Protein AF-A0A7V6H577-F1 (afdb_monomer)

Radius of gyration: 33.31 Å; Cα contacts (8 Å, |Δi|>4): 269; chains: 1; bounding box: 101×24×86 Å

Nearest PDB structures (foldseek):
  3wdh-assembly1_A  TM=6.240E-01  e=9.461E-01  Anoxybacillus sp. LM18-11
  6pv9-assembly1_A  TM=2.823E-01  e=2.726E-01  Homo sapiens
  4b7l-assembly2_B  TM=4.271E-01  e=5.164E+00  Homo sapiens
  6sws-assembly3_E-2  TM=2.873E-01  e=2.772E+00  Homo sapiens

Sequence (192 aa):
PVSKSYYTAQEGSLIIRLKSAWLDTLSAGLHTLSIIFEDGEAKASFTIKAKAGSFEDVTVPKDSFTFTKLWQGGTEKSIDWTLYDEMDQVAHKLFNKKVVSQTEWKYEAWFDKPVSRYVVEKPVAGYSTRYKNVGVYAGITDRCCNGGTIINHKIPQTGDKADLALWAGLVLLGITGIGIALMAERRRKTRK

pLDDT: mean 79.7, std 15.39, range [33.38, 98.0]

Solvent-accessible surface area (backbone atoms only — not comparable to full-atom values): 11725 Å² total; per-residue (Å²): 135,85,62,73,92,77,62,87,88,82,90,79,85,83,82,84,81,81,54,66,83,58,59,73,71,56,70,59,43,83,45,73,51,75,46,82,54,100,89,49,74,50,78,48,75,50,70,43,71,62,61,78,67,52,70,88,74,55,92,70,53,44,38,57,43,36,38,34,41,36,44,40,90,52,70,72,93,76,85,59,69,48,40,26,39,77,83,74,41,84,48,88,79,80,62,54,76,45,79,78,50,82,39,32,36,38,36,38,38,78,50,100,55,57,52,50,50,35,37,41,70,57,90,50,91,65,40,48,80,45,33,51,32,47,77,92,41,45,75,24,57,88,42,26,37,62,69,6,28,42,35,35,37,48,56,79,83,82,66,83,74,73,54,65,66,60,54,52,51,54,52,53,54,52,53,51,54,53,51,52,52,54,52,53,52,52,56,55,63,76,72,110

Mean predicted aligned error: 16.16 Å

Foldseek 3Di:
DDDPVPDDDDDDDDDDDDDPVVLVPDDFAKDKDWDDDPVGIDIDIDTNHPDLDQPPLVPWFDQKFKEKEFEAPDADDDWAKFKAFNVRDTDDDDWDWDDPDRGMIMTMDGHPDRTWMWMDTDDDPQWDKWKQEDDSNRSPTRIHTGHIYIYTYGHDPPPPPPPVVVVVVVVVVVVVVVVVVVVVVVVVVVVD

Structure (mmCIF, N/CA/C/O backbone):
data_AF-A0A7V6H577-F1
#
_entry.id   AF-A0A7V6H577-F1
#
loop_
_atom_site.group_PDB
_atom_site.id
_atom_site.type_symbol
_atom_site.label_atom_id
_atom_site.label_alt_id
_atom_site.label_comp_id
_atom_site.label_asym_id
_atom_site.label_entity_id
_atom_site.label_seq_id
_atom_site.pdbx_PDB_ins_code
_atom_site.Cartn_x
_atom_site.Cartn_y
_atom_sit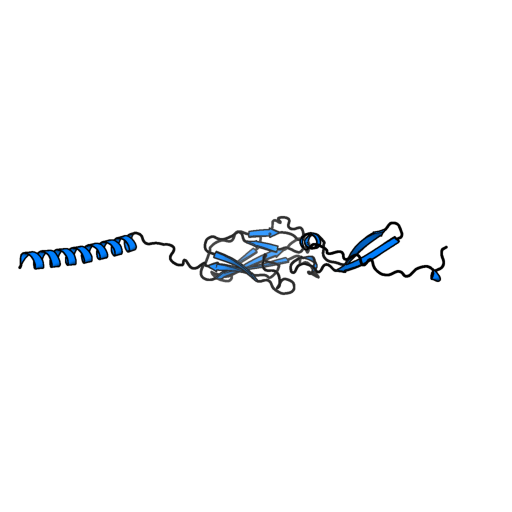e.Cartn_z
_atom_site.occupancy
_atom_site.B_iso_or_equiv
_atom_site.auth_seq_id
_atom_site.auth_comp_id
_atom_site.auth_asym_id
_atom_site.auth_atom_id
_atom_site.pdbx_PDB_model_num
ATOM 1 N N . PRO A 1 1 ? 18.365 -5.277 -63.382 1.00 47.94 1 PRO A N 1
ATOM 2 C CA . PRO A 1 1 ? 17.485 -4.374 -62.596 1.00 47.94 1 PRO A CA 1
ATOM 3 C C . PRO A 1 1 ? 16.513 -3.622 -63.518 1.00 47.94 1 PRO A C 1
ATOM 5 O O . PRO A 1 1 ? 16.955 -3.089 -64.532 1.00 47.94 1 PRO A O 1
ATOM 8 N N . VAL A 1 2 ? 15.210 -3.623 -63.210 1.00 37.62 2 VAL A N 1
ATOM 9 C CA . VAL A 1 2 ? 14.186 -2.932 -64.020 1.00 37.62 2 VAL A CA 1
ATOM 10 C C . VAL A 1 2 ? 14.230 -1.428 -63.733 1.00 37.62 2 VAL A C 1
ATOM 12 O O . VAL A 1 2 ? 14.350 -1.017 -62.580 1.00 37.62 2 VAL A O 1
ATOM 15 N N . SER A 1 3 ? 14.184 -0.603 -64.782 1.00 66.25 3 SER A N 1
ATOM 16 C CA . SER A 1 3 ? 14.307 0.856 -64.654 1.00 66.25 3 SER A CA 1
ATOM 17 C C . SER A 1 3 ? 13.104 1.476 -63.928 1.00 66.25 3 SER A C 1
ATOM 19 O O . SER A 1 3 ? 11.956 1.136 -64.211 1.00 66.25 3 SER A O 1
ATOM 21 N N . LYS A 1 4 ? 13.371 2.449 -63.041 1.00 45.84 4 LYS A N 1
ATOM 22 C CA . LYS A 1 4 ? 12.366 3.215 -62.274 1.00 45.84 4 LYS A CA 1
ATOM 23 C C . LYS A 1 4 ? 11.372 3.996 -63.133 1.00 45.84 4 LYS A C 1
ATOM 25 O O . LYS A 1 4 ? 10.317 4.374 -62.649 1.00 45.84 4 LYS A O 1
ATOM 30 N N . SER A 1 5 ? 11.684 4.205 -64.407 1.00 51.00 5 SER A N 1
ATOM 31 C CA . SER A 1 5 ? 10.764 4.794 -65.383 1.00 51.00 5 SER A CA 1
ATOM 32 C C . SER A 1 5 ? 9.569 3.894 -65.726 1.00 51.00 5 SER A C 1
ATOM 34 O O . SER A 1 5 ? 8.646 4.359 -66.385 1.00 51.00 5 SER A O 1
ATOM 36 N N . TYR A 1 6 ? 9.587 2.619 -65.318 1.00 43.97 6 TYR A N 1
ATOM 37 C CA . TYR A 1 6 ? 8.554 1.631 -65.649 1.00 43.97 6 TYR A CA 1
ATOM 38 C C . TYR A 1 6 ? 7.592 1.308 -64.500 1.00 43.97 6 TYR A C 1
ATOM 40 O O . TYR A 1 6 ? 6.757 0.421 -64.658 1.00 43.97 6 TYR A O 1
ATOM 48 N N . TYR A 1 7 ? 7.678 1.989 -63.353 1.00 33.38 7 TYR A N 1
ATOM 49 C CA . TYR A 1 7 ? 6.719 1.779 -62.269 1.00 33.38 7 TYR A CA 1
ATOM 50 C C . TYR A 1 7 ? 6.454 3.054 -61.467 1.00 33.38 7 TYR A C 1
ATOM 52 O O . TYR A 1 7 ? 7.342 3.872 -61.240 1.00 33.38 7 TYR A O 1
ATOM 60 N N . THR A 1 8 ? 5.218 3.202 -60.999 1.00 42.62 8 THR A N 1
ATOM 61 C CA . THR A 1 8 ? 4.859 4.100 -59.898 1.00 42.62 8 THR A CA 1
ATOM 62 C C . THR A 1 8 ? 4.570 3.231 -58.680 1.00 42.62 8 THR A C 1
ATOM 64 O O . THR A 1 8 ? 3.819 2.265 -58.769 1.00 42.62 8 THR A O 1
ATOM 67 N N . ALA A 1 9 ? 5.222 3.526 -57.554 1.00 54.84 9 ALA A N 1
ATOM 68 C CA . ALA A 1 9 ? 5.001 2.830 -56.292 1.00 54.84 9 ALA A CA 1
ATOM 69 C C . ALA A 1 9 ? 4.240 3.757 -55.347 1.00 54.84 9 ALA A C 1
ATOM 71 O O . ALA A 1 9 ? 4.748 4.819 -54.984 1.00 54.84 9 ALA A O 1
ATOM 72 N N . GLN A 1 10 ? 3.043 3.343 -54.941 1.00 51.75 10 GLN A N 1
ATOM 73 C CA . GLN A 1 10 ? 2.347 3.946 -53.818 1.00 51.75 10 GLN A CA 1
ATOM 74 C C . GLN A 1 10 ? 1.541 2.887 -53.055 1.00 51.75 10 GLN A C 1
ATOM 76 O O . GLN A 1 10 ? 0.818 2.092 -53.642 1.00 51.75 10 GLN A O 1
ATOM 81 N N . GLU A 1 11 ? 1.699 2.974 -51.737 1.00 47.75 11 GLU A N 1
ATOM 82 C CA . GLU A 1 11 ? 0.979 2.352 -50.626 1.00 47.75 11 GLU A CA 1
ATOM 83 C C . GLU A 1 11 ? 1.202 0.892 -50.208 1.00 47.75 11 GLU A C 1
ATOM 85 O O . GLU A 1 11 ? 1.248 -0.059 -50.980 1.00 47.75 11 GLU A O 1
ATOM 90 N N . GLY A 1 12 ? 1.300 0.790 -48.879 1.00 51.53 12 GLY A N 1
ATOM 91 C CA . GLY A 1 12 ? 1.475 -0.402 -48.065 1.00 51.53 12 GLY A CA 1
ATOM 92 C C . GLY A 1 12 ? 1.881 -0.017 -46.636 1.00 51.53 12 GLY A C 1
ATOM 93 O O . GLY A 1 12 ? 2.821 -0.589 -46.095 1.00 51.53 12 GLY A O 1
ATOM 94 N N . SER A 1 13 ? 1.260 1.005 -46.025 1.00 58.47 13 SER A N 1
ATOM 95 C CA . SER A 1 13 ? 1.533 1.319 -44.615 1.00 58.47 13 SER A CA 1
ATOM 96 C C . SER A 1 13 ? 1.005 0.190 -43.734 1.00 58.47 13 SER A C 1
ATOM 98 O O . SER A 1 13 ? -0.201 0.028 -43.560 1.00 58.47 13 SER A O 1
ATOM 100 N N . LEU A 1 14 ? 1.917 -0.584 -43.153 1.00 63.31 14 LEU A N 1
ATOM 101 C CA . LEU A 1 14 ? 1.586 -1.561 -42.127 1.00 63.31 14 LEU A CA 1
ATOM 102 C C . LEU A 1 14 ? 1.311 -0.825 -40.807 1.00 63.31 14 LEU A C 1
ATOM 104 O O . LEU A 1 14 ? 2.226 -0.310 -40.166 1.00 63.31 14 LEU A O 1
ATOM 108 N N . ILE A 1 15 ? 0.043 -0.771 -40.395 1.00 65.81 15 ILE A N 1
ATOM 109 C CA . ILE A 1 15 ? -0.353 -0.221 -39.093 1.00 65.81 15 ILE A CA 1
ATOM 110 C C . ILE A 1 15 ? -0.441 -1.367 -38.086 1.00 65.81 15 ILE A C 1
ATOM 112 O O . ILE A 1 15 ? -1.383 -2.158 -38.109 1.00 65.81 15 ILE A O 1
ATOM 116 N N . ILE A 1 16 ? 0.516 -1.425 -37.161 1.00 63.91 16 ILE A N 1
ATOM 117 C CA . ILE A 1 16 ? 0.501 -2.376 -36.045 1.00 63.91 16 ILE A CA 1
ATOM 118 C C . ILE A 1 16 ? -0.067 -1.684 -34.811 1.00 63.91 16 ILE A C 1
ATOM 120 O O . ILE A 1 16 ? 0.453 -0.670 -34.347 1.00 63.91 16 ILE A O 1
ATOM 124 N N . ARG A 1 17 ? -1.141 -2.254 -34.259 1.00 69.19 17 ARG A N 1
ATOM 125 C CA . ARG A 1 17 ? -1.726 -1.827 -32.985 1.00 69.19 17 ARG A CA 1
ATOM 126 C C . ARG A 1 17 ? -1.361 -2.823 -31.898 1.00 69.19 17 ARG A C 1
ATOM 128 O O . ARG A 1 17 ? -1.807 -3.969 -31.920 1.00 69.19 17 ARG A O 1
ATOM 135 N N . LEU A 1 18 ? -0.578 -2.364 -30.934 1.00 70.25 18 LEU A N 1
ATOM 136 C CA . LEU A 1 18 ? -0.220 -3.145 -29.757 1.00 70.25 18 LEU A CA 1
ATOM 137 C C . LEU A 1 18 ? -1.402 -3.146 -28.780 1.00 70.25 18 LEU A C 1
ATOM 139 O O . LEU A 1 18 ? -1.986 -2.099 -28.495 1.00 70.25 18 LEU A O 1
ATOM 143 N N . LYS A 1 19 ? -1.789 -4.328 -28.293 1.00 62.50 19 LYS A N 1
ATOM 144 C CA . LYS A 1 19 ? -2.871 -4.462 -27.309 1.00 62.50 19 LYS A CA 1
ATOM 145 C C . LYS A 1 19 ? -2.380 -4.005 -25.937 1.00 62.50 19 LYS A C 1
ATOM 147 O O . LYS A 1 19 ? -1.279 -4.374 -25.538 1.00 62.50 19 LYS A O 1
ATOM 152 N N . SER A 1 20 ? -3.227 -3.301 -25.187 1.00 52.75 20 SER A N 1
ATOM 153 C CA . SER A 1 20 ? -2.917 -2.867 -23.816 1.00 52.75 20 SER A CA 1
ATOM 154 C C . SER A 1 20 ? -2.501 -4.033 -22.917 1.00 52.75 20 SER A C 1
ATOM 156 O O . SER A 1 20 ? -1.437 -3.980 -22.321 1.00 52.75 20 SER A O 1
ATOM 158 N N . ALA A 1 21 ? -3.258 -5.135 -22.938 1.00 55.59 21 ALA A N 1
ATOM 159 C CA . ALA A 1 21 ? -2.977 -6.321 -22.125 1.00 55.59 21 ALA A CA 1
ATOM 160 C C . ALA A 1 21 ? -1.599 -6.956 -22.392 1.00 55.59 21 ALA A C 1
ATOM 162 O O . ALA A 1 21 ? -1.075 -7.652 -21.534 1.00 55.59 21 ALA A O 1
ATOM 163 N N . TRP A 1 22 ? -1.019 -6.739 -23.578 1.00 71.69 22 TRP A N 1
ATOM 164 C CA . TRP A 1 22 ? 0.342 -7.183 -23.879 1.00 71.69 22 TRP A CA 1
ATOM 165 C C . TRP A 1 22 ? 1.385 -6.168 -23.403 1.00 71.69 22 TRP A C 1
ATOM 167 O O . TRP A 1 22 ? 2.383 -6.562 -22.807 1.00 71.69 22 TRP A O 1
ATOM 177 N N . LEU A 1 23 ? 1.133 -4.868 -23.599 1.00 72.50 23 LEU A N 1
ATOM 178 C CA . LEU A 1 23 ? 1.999 -3.800 -23.087 1.00 72.50 23 LEU A CA 1
ATOM 179 C C . LEU A 1 23 ? 2.147 -3.871 -21.557 1.00 72.50 23 LEU A C 1
ATOM 181 O O . LEU A 1 23 ? 3.231 -3.606 -21.051 1.00 72.50 23 LEU A O 1
ATOM 185 N N . ASP A 1 24 ? 1.101 -4.307 -20.847 1.00 69.38 24 ASP A N 1
ATOM 186 C CA . ASP A 1 24 ? 1.106 -4.512 -19.391 1.00 69.38 24 ASP A CA 1
ATOM 187 C C . ASP A 1 24 ? 2.055 -5.635 -18.920 1.00 69.38 24 ASP A C 1
ATOM 189 O O . ASP A 1 24 ? 2.351 -5.722 -17.731 1.00 69.38 24 ASP A O 1
ATOM 193 N N . THR A 1 25 ? 2.535 -6.495 -19.827 1.00 74.19 25 THR A N 1
ATOM 194 C CA . THR A 1 25 ? 3.500 -7.568 -19.509 1.00 74.19 25 THR A CA 1
ATOM 195 C C . THR A 1 25 ? 4.958 -7.145 -19.673 1.00 74.19 25 THR A C 1
ATOM 197 O O . THR A 1 25 ? 5.857 -7.872 -19.254 1.00 74.19 25 THR A O 1
ATOM 200 N N . LEU A 1 26 ? 5.210 -5.992 -20.298 1.00 77.88 26 LEU A N 1
ATOM 201 C CA . LEU A 1 26 ? 6.560 -5.500 -20.546 1.00 77.88 26 LEU A CA 1
ATOM 202 C C . LEU A 1 26 ? 7.072 -4.730 -19.325 1.00 77.88 26 LEU A C 1
ATOM 204 O O . LEU A 1 26 ? 6.354 -3.913 -18.748 1.00 77.88 26 LEU A O 1
ATOM 208 N N . SER A 1 27 ? 8.334 -4.952 -18.958 1.00 77.88 27 SER A N 1
ATOM 209 C CA . SER A 1 27 ? 9.015 -4.150 -17.936 1.00 77.88 27 SER A CA 1
ATOM 210 C C . SER A 1 27 ? 9.141 -2.690 -18.379 1.00 77.88 27 SER A C 1
ATOM 212 O O . SER A 1 27 ? 9.128 -2.396 -19.582 1.00 77.8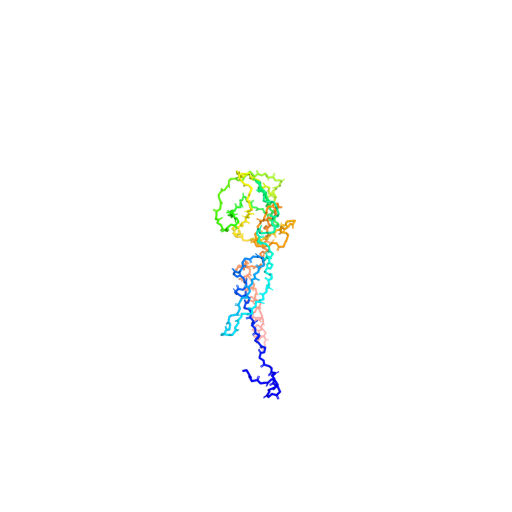8 27 SER A O 1
ATOM 214 N N . ALA A 1 28 ? 9.304 -1.758 -17.436 1.00 81.56 28 ALA A N 1
ATOM 215 C CA . ALA A 1 28 ? 9.562 -0.377 -17.820 1.00 81.56 28 ALA A CA 1
ATOM 216 C C . ALA A 1 28 ? 10.909 -0.255 -18.544 1.00 81.56 28 ALA A C 1
ATOM 218 O O . ALA A 1 28 ? 11.839 -1.034 -18.328 1.00 81.56 28 ALA A O 1
ATOM 219 N N . GLY A 1 29 ? 11.011 0.746 -19.413 1.00 83.50 29 GLY A N 1
ATOM 220 C CA . GLY A 1 29 ? 12.232 1.042 -20.152 1.00 83.50 29 GLY A CA 1
ATOM 221 C C . GLY A 1 29 ? 12.050 1.045 -21.664 1.00 83.50 29 GLY A C 1
ATOM 222 O O . GLY A 1 29 ? 10.934 1.056 -22.192 1.00 83.50 29 GLY A O 1
ATOM 223 N N . LEU A 1 30 ? 13.184 1.122 -22.359 1.00 89.19 30 LEU A N 1
ATOM 224 C CA . LEU A 1 30 ? 13.248 1.200 -23.812 1.00 89.19 30 LEU A CA 1
ATOM 225 C C . LEU A 1 30 ? 13.132 -0.200 -24.419 1.00 89.19 30 LEU A C 1
ATOM 227 O O . LEU A 1 30 ? 13.983 -1.054 -24.188 1.00 89.19 30 LEU A O 1
ATOM 231 N N . HIS A 1 31 ? 12.115 -0.396 -25.251 1.00 90.31 31 HIS A N 1
ATOM 232 C CA . HIS A 1 31 ? 11.903 -1.615 -26.026 1.00 90.31 31 HIS A CA 1
ATOM 233 C C . HIS A 1 31 ? 12.045 -1.318 -27.514 1.00 90.31 31 HIS A C 1
ATOM 235 O O . HIS A 1 31 ? 11.785 -0.203 -27.969 1.00 90.31 31 HIS A O 1
ATOM 241 N N . THR A 1 32 ? 12.456 -2.325 -28.284 1.00 91.69 32 THR A N 1
ATOM 242 C CA . THR A 1 32 ? 12.540 -2.237 -29.746 1.00 91.69 32 THR A CA 1
ATOM 243 C C . THR A 1 32 ? 11.681 -3.327 -30.365 1.00 91.69 32 THR A C 1
ATOM 245 O O . THR A 1 32 ? 11.908 -4.511 -30.136 1.00 91.69 32 THR A O 1
ATOM 248 N N . LEU A 1 33 ? 10.687 -2.916 -31.147 1.00 86.38 33 LEU A N 1
ATOM 249 C CA . LEU A 1 33 ? 9.916 -3.788 -32.017 1.00 86.38 33 LEU A CA 1
ATOM 250 C C . LEU A 1 33 ? 10.676 -3.953 -33.333 1.00 86.38 33 LEU A C 1
ATOM 252 O O . LEU A 1 33 ? 10.871 -2.976 -34.057 1.00 86.38 33 LEU A O 1
ATOM 256 N N . SER A 1 34 ? 11.064 -5.187 -33.635 1.00 88.38 34 SER A N 1
ATOM 257 C CA . SER A 1 34 ? 11.611 -5.588 -34.930 1.00 88.38 34 SER A CA 1
ATOM 258 C C . SER A 1 34 ? 10.542 -6.312 -35.738 1.00 88.38 34 SER A C 1
ATOM 260 O O . SER A 1 34 ? 9.931 -7.265 -35.255 1.00 88.38 34 SER A O 1
ATOM 262 N N . ILE A 1 35 ? 10.329 -5.869 -36.972 1.00 80.69 35 ILE A N 1
ATOM 263 C CA . ILE A 1 35 ? 9.432 -6.499 -37.938 1.00 80.69 35 ILE A CA 1
ATOM 264 C C . ILE A 1 35 ? 10.302 -6.978 -39.091 1.00 80.69 35 ILE A C 1
ATOM 266 O O . ILE A 1 35 ? 10.968 -6.175 -39.745 1.00 80.69 35 ILE A O 1
ATOM 270 N N . ILE A 1 36 ? 10.314 -8.289 -39.304 1.00 84.00 36 ILE A N 1
ATOM 271 C CA . ILE A 1 36 ? 11.127 -8.935 -40.331 1.00 84.00 36 ILE A CA 1
ATOM 272 C C . ILE A 1 36 ? 10.243 -9.183 -41.553 1.00 84.00 36 ILE A C 1
ATOM 274 O O . ILE A 1 36 ? 9.180 -9.793 -41.439 1.00 84.00 36 ILE A O 1
ATOM 278 N N . PHE A 1 37 ? 10.700 -8.710 -42.705 1.00 80.25 37 PHE A N 1
ATOM 279 C CA . PHE A 1 37 ? 10.139 -8.956 -44.028 1.00 80.25 37 PHE A CA 1
ATOM 280 C C . PHE A 1 37 ? 11.105 -9.834 -44.832 1.00 80.25 37 PHE A C 1
ATOM 282 O O . PHE A 1 37 ? 12.266 -10.001 -44.459 1.00 80.25 37 PHE A O 1
ATOM 289 N N . GLU A 1 38 ? 10.642 -10.395 -45.949 1.00 82.06 38 GLU A N 1
ATOM 290 C CA . GLU A 1 38 ? 11.499 -11.201 -46.833 1.00 82.06 38 GLU A CA 1
ATOM 291 C C . GLU A 1 38 ? 12.667 -10.391 -47.425 1.00 82.06 38 GLU A C 1
ATOM 293 O O . GLU A 1 38 ? 13.718 -10.951 -47.727 1.00 82.06 38 GLU A O 1
ATOM 298 N N . ASP A 1 39 ? 12.499 -9.074 -47.563 1.00 83.81 39 ASP A N 1
ATOM 299 C CA . ASP A 1 39 ? 13.446 -8.156 -48.194 1.00 83.81 39 ASP A CA 1
ATOM 300 C C . ASP A 1 39 ? 14.153 -7.204 -47.213 1.00 83.81 39 ASP A C 1
ATOM 302 O O . ASP A 1 39 ? 14.994 -6.403 -47.630 1.00 83.81 39 ASP A O 1
ATOM 306 N N . GLY A 1 40 ? 13.865 -7.286 -45.911 1.00 80.44 40 GLY A N 1
ATOM 307 C CA . GLY A 1 40 ? 14.497 -6.408 -44.932 1.00 80.44 40 GLY A CA 1
ATOM 308 C C . GLY A 1 40 ? 13.894 -6.442 -43.533 1.00 80.44 40 GLY A C 1
ATOM 309 O O . GLY A 1 40 ? 13.016 -7.234 -43.209 1.00 80.44 40 GLY A O 1
ATOM 310 N N . GLU A 1 41 ? 14.385 -5.553 -42.674 1.00 86.81 41 GLU A N 1
ATOM 311 C CA . GLU A 1 41 ? 13.928 -5.405 -41.293 1.00 86.81 41 GLU A CA 1
ATOM 312 C C . GLU A 1 41 ? 13.514 -3.952 -41.041 1.00 86.81 41 GLU A C 1
ATOM 314 O O . GLU A 1 41 ? 14.255 -3.019 -41.359 1.00 86.81 41 GLU A O 1
ATOM 319 N N . ALA A 1 42 ? 12.349 -3.756 -40.424 1.00 80.88 42 ALA A N 1
ATOM 320 C CA . ALA A 1 42 ? 11.935 -2.469 -39.879 1.00 80.88 42 ALA A CA 1
ATOM 321 C C . ALA A 1 42 ? 12.023 -2.497 -38.351 1.00 80.88 42 ALA A C 1
ATOM 323 O O . ALA A 1 42 ? 11.583 -3.453 -37.712 1.00 80.88 42 ALA A O 1
ATOM 324 N N . LYS A 1 43 ? 12.561 -1.427 -37.758 1.00 87.25 43 LYS A N 1
ATOM 325 C CA . LYS A 1 43 ? 12.679 -1.270 -36.303 1.00 87.25 43 LYS A CA 1
ATOM 326 C C . LYS A 1 43 ? 11.929 -0.039 -35.834 1.00 87.25 43 LYS A C 1
ATOM 328 O O . LYS A 1 43 ? 12.038 1.025 -36.439 1.00 87.25 43 LYS A O 1
ATOM 333 N N . ALA A 1 44 ? 11.226 -0.179 -34.720 1.00 83.50 44 ALA A N 1
ATOM 334 C CA . ALA A 1 44 ? 10.618 0.929 -34.004 1.00 83.50 44 ALA A CA 1
ATOM 335 C C . ALA A 1 44 ? 10.917 0.794 -32.514 1.00 83.50 44 ALA A C 1
ATOM 337 O O . ALA A 1 44 ? 10.648 -0.245 -31.914 1.00 83.50 44 ALA A O 1
ATOM 338 N N . SER A 1 45 ? 11.449 1.848 -31.905 1.00 91.19 45 SER A N 1
ATOM 339 C CA . SER A 1 45 ? 11.674 1.884 -30.463 1.00 91.19 45 SER A CA 1
ATOM 340 C C . SER A 1 45 ? 10.547 2.636 -29.766 1.00 91.19 45 SER A C 1
ATOM 342 O O . SER A 1 45 ? 10.077 3.667 -30.248 1.00 91.19 45 SER A O 1
ATOM 344 N N . PHE A 1 46 ? 10.117 2.121 -28.621 1.00 87.06 46 PHE A N 1
ATOM 345 C CA . PHE A 1 46 ? 9.113 2.745 -27.770 1.00 87.06 46 PHE A CA 1
ATOM 346 C C . PHE A 1 46 ? 9.492 2.553 -26.305 1.00 87.06 46 PHE A C 1
ATOM 348 O O . PHE A 1 46 ? 10.142 1.577 -25.933 1.00 87.06 46 PHE A O 1
ATOM 355 N N . THR A 1 47 ? 9.084 3.498 -25.465 1.00 89.75 47 THR A N 1
ATOM 356 C CA . THR A 1 47 ? 9.363 3.452 -24.030 1.00 89.75 47 THR A CA 1
ATOM 357 C C . THR A 1 47 ? 8.106 3.042 -23.286 1.00 89.75 47 THR A C 1
ATOM 359 O O . THR A 1 47 ? 7.092 3.741 -23.348 1.00 89.75 47 THR A O 1
ATOM 362 N N . ILE A 1 48 ? 8.187 1.944 -22.539 1.00 86.44 48 ILE A N 1
ATOM 363 C CA . ILE A 1 48 ? 7.187 1.613 -21.528 1.00 86.44 48 ILE A CA 1
ATOM 364 C C . ILE A 1 48 ? 7.516 2.438 -20.293 1.00 86.44 48 ILE A C 1
ATOM 366 O O . ILE A 1 48 ? 8.591 2.312 -19.705 1.00 86.44 48 ILE A O 1
ATOM 370 N N . LYS A 1 49 ? 6.600 3.330 -19.916 1.00 77.50 49 LYS A N 1
ATOM 371 C CA . LYS A 1 49 ? 6.699 3.994 -18.620 1.00 77.50 49 LYS A CA 1
ATOM 372 C C . LYS A 1 49 ? 6.332 2.989 -17.544 1.00 77.50 49 LYS A C 1
ATOM 374 O O . LYS A 1 49 ? 5.360 2.253 -17.705 1.00 77.50 49 LYS A O 1
ATOM 379 N N . ALA A 1 50 ? 7.081 3.021 -16.448 1.00 60.81 50 ALA A N 1
ATOM 380 C CA . ALA A 1 50 ? 6.698 2.354 -15.221 1.00 60.81 50 ALA A CA 1
ATOM 381 C C . ALA A 1 50 ? 5.231 2.667 -14.927 1.00 60.81 50 ALA A C 1
ATOM 383 O O . ALA A 1 50 ? 4.813 3.834 -14.912 1.00 60.81 50 ALA A O 1
ATOM 384 N N . LYS A 1 51 ? 4.438 1.614 -14.723 1.00 57.91 51 LYS A N 1
ATOM 385 C CA . LYS A 1 51 ? 3.116 1.768 -14.128 1.00 57.91 51 LYS A CA 1
ATOM 386 C C . LYS A 1 51 ? 3.322 2.541 -12.832 1.00 57.91 51 LYS A C 1
ATOM 388 O O . LYS A 1 51 ? 4.212 2.187 -12.063 1.00 57.91 51 LYS A O 1
ATOM 393 N N . ALA A 1 52 ? 2.539 3.598 -12.613 1.00 43.16 52 ALA A N 1
ATOM 394 C CA . ALA A 1 52 ? 2.618 4.377 -11.384 1.00 43.16 52 ALA A CA 1
ATOM 395 C C . ALA A 1 52 ? 2.518 3.413 -10.192 1.00 43.16 52 ALA A C 1
ATOM 397 O O . ALA A 1 52 ? 1.457 2.843 -9.939 1.00 43.16 52 ALA A O 1
ATOM 398 N N . GLY A 1 53 ? 3.654 3.175 -9.537 1.00 52.25 53 GLY A N 1
ATOM 399 C CA . GLY A 1 53 ? 3.775 2.219 -8.450 1.00 52.25 53 GLY A CA 1
ATOM 400 C C . GLY A 1 53 ? 4.601 0.958 -8.630 1.00 52.25 53 GLY A C 1
ATOM 401 O O . GLY A 1 53 ? 4.550 0.125 -7.728 1.00 52.25 53 GLY A O 1
ATOM 402 N N . SER A 1 54 ? 5.384 0.807 -9.702 1.00 52.34 54 SER A N 1
ATOM 403 C CA . SER A 1 54 ? 6.492 -0.155 -9.677 1.00 52.34 54 SER A CA 1
ATOM 404 C C . SER A 1 54 ? 7.675 0.405 -8.877 1.00 52.34 54 SER A C 1
ATOM 406 O O . SER A 1 54 ? 7.956 1.604 -8.885 1.00 52.34 54 SER A O 1
ATOM 408 N N . PHE A 1 55 ? 8.387 -0.476 -8.172 1.00 53.41 55 PHE A N 1
ATOM 409 C CA . PHE A 1 55 ? 9.591 -0.133 -7.405 1.00 53.41 55 PHE A CA 1
ATOM 410 C C . PHE A 1 55 ? 10.759 0.384 -8.251 1.00 53.41 55 PHE A C 1
ATOM 412 O O . PHE A 1 55 ? 11.749 0.862 -7.704 1.00 53.41 55 PHE A O 1
ATOM 419 N N . GLU A 1 56 ? 10.620 0.332 -9.573 1.00 55.06 56 GLU A N 1
ATOM 420 C CA . GLU A 1 56 ? 11.612 0.767 -10.551 1.00 55.06 56 GLU A CA 1
ATOM 421 C C . GLU A 1 56 ? 11.833 2.297 -10.559 1.00 55.06 56 GLU A C 1
ATOM 423 O O . GLU A 1 56 ? 12.838 2.752 -11.096 1.00 55.06 56 GLU A O 1
ATOM 428 N N . ASP A 1 57 ? 10.956 3.092 -9.923 1.00 52.75 57 ASP A N 1
ATOM 429 C CA . ASP A 1 57 ? 11.113 4.557 -9.761 1.00 52.75 57 ASP A CA 1
ATOM 430 C C . ASP A 1 57 ? 11.809 4.962 -8.438 1.00 52.75 57 ASP A C 1
ATOM 432 O O . ASP A 1 57 ? 11.990 6.141 -8.120 1.00 52.75 57 ASP A O 1
ATOM 436 N N . VAL A 1 58 ? 12.213 3.989 -7.613 1.00 55.78 58 VAL A N 1
ATOM 437 C CA . VAL A 1 58 ? 12.889 4.256 -6.337 1.00 55.78 58 VAL A CA 1
ATOM 438 C C . VAL A 1 58 ? 14.388 4.393 -6.581 1.00 55.78 58 VAL A C 1
ATOM 440 O O . VAL A 1 58 ? 15.118 3.410 -6.638 1.00 55.78 58 VAL A O 1
ATOM 443 N N . THR A 1 59 ? 14.872 5.632 -6.680 1.00 53.19 59 THR A N 1
ATOM 444 C CA . THR A 1 59 ? 16.287 5.924 -6.977 1.00 53.19 59 THR A CA 1
ATOM 445 C C . THR A 1 59 ? 17.272 5.463 -5.897 1.00 53.19 59 THR A C 1
ATOM 447 O O . THR A 1 59 ? 18.453 5.309 -6.199 1.00 53.19 59 THR A O 1
ATOM 450 N N . VAL A 1 60 ? 16.816 5.202 -4.662 1.00 65.69 60 VAL A N 1
ATOM 451 C CA . VAL A 1 60 ? 17.620 4.578 -3.595 1.00 65.69 60 VAL A CA 1
ATOM 452 C C . VAL A 1 60 ? 16.718 3.739 -2.672 1.00 65.69 60 VAL A C 1
ATOM 454 O O . VAL A 1 60 ? 15.961 4.315 -1.878 1.00 65.69 60 VAL A O 1
ATOM 457 N N . PRO A 1 61 ? 16.765 2.395 -2.735 1.00 75.31 61 PRO A N 1
ATOM 458 C CA . PRO A 1 61 ? 16.075 1.560 -1.762 1.00 75.31 61 PRO A CA 1
ATOM 459 C C . PRO A 1 61 ? 16.646 1.797 -0.358 1.00 75.31 61 PRO A C 1
ATOM 461 O O . PRO A 1 61 ? 17.828 2.095 -0.187 1.00 75.31 61 PRO A O 1
ATOM 464 N N . LYS A 1 62 ? 15.796 1.687 0.666 1.00 81.50 62 LYS A N 1
ATOM 465 C CA . LYS A 1 62 ? 16.194 1.882 2.068 1.00 81.50 62 LYS A CA 1
ATOM 466 C C . LYS A 1 62 ? 16.317 0.546 2.785 1.00 81.50 62 LYS A C 1
ATOM 468 O O . LYS A 1 62 ? 15.568 -0.391 2.517 1.00 81.50 62 LYS A O 1
ATOM 473 N N . ASP A 1 63 ? 17.247 0.492 3.725 1.00 89.94 63 ASP A N 1
ATOM 474 C CA . ASP A 1 63 ? 17.403 -0.590 4.699 1.00 89.94 63 ASP A CA 1
ATOM 475 C C . ASP A 1 63 ? 16.371 -0.508 5.835 1.00 89.94 63 ASP A C 1
ATOM 477 O O . ASP A 1 63 ? 16.283 -1.405 6.661 1.00 89.94 63 ASP A O 1
ATOM 481 N N . SER A 1 64 ? 15.553 0.542 5.875 1.00 92.94 64 SER A N 1
ATOM 482 C CA . SER A 1 64 ? 14.475 0.733 6.840 1.00 92.94 64 SER A CA 1
ATOM 483 C C . SER A 1 64 ? 13.127 0.871 6.142 1.00 92.94 64 SER A C 1
ATOM 485 O O . SER A 1 64 ? 13.004 1.514 5.094 1.00 92.94 64 SER A O 1
ATOM 487 N N . PHE A 1 65 ? 12.094 0.286 6.748 1.00 94.75 65 PHE A N 1
ATOM 488 C CA . PHE A 1 65 ? 10.707 0.438 6.323 1.00 94.75 65 PHE A CA 1
ATOM 489 C C . PHE A 1 65 ? 9.862 0.972 7.469 1.00 94.75 65 PHE A C 1
ATOM 491 O O . PHE A 1 65 ? 9.851 0.410 8.565 1.00 94.75 65 PHE A O 1
ATOM 498 N N . THR A 1 66 ? 9.117 2.033 7.187 1.00 96.44 66 THR A N 1
ATOM 499 C CA . THR A 1 66 ? 8.179 2.648 8.120 1.00 96.44 66 THR A CA 1
ATOM 500 C C . THR A 1 66 ? 6.801 2.742 7.497 1.00 96.44 66 THR A C 1
ATOM 502 O O . THR A 1 66 ? 6.669 2.947 6.292 1.00 96.44 66 THR A O 1
ATOM 505 N N . PHE A 1 67 ? 5.763 2.621 8.315 1.00 97.31 67 PHE A N 1
ATOM 506 C CA . PHE A 1 67 ? 4.411 2.986 7.909 1.00 97.31 67 PHE A CA 1
ATOM 507 C C . PHE A 1 67 ? 3.566 3.376 9.118 1.00 97.31 67 PHE A C 1
ATOM 509 O O . PHE A 1 67 ? 3.856 3.015 10.262 1.00 97.31 67 PHE A O 1
ATOM 516 N N . THR A 1 68 ? 2.504 4.129 8.858 1.00 98.00 68 THR A N 1
ATOM 517 C CA . THR A 1 68 ? 1.549 4.557 9.881 1.00 98.00 68 THR A CA 1
ATOM 518 C C . THR A 1 68 ? 0.223 3.840 9.684 1.00 98.00 68 THR A C 1
ATOM 520 O O . THR A 1 68 ? -0.277 3.734 8.570 1.00 98.00 68 THR A O 1
ATOM 523 N N . LYS A 1 69 ? -0.380 3.374 10.772 1.00 96.88 69 LYS A N 1
ATOM 524 C CA . LYS A 1 69 ? -1.759 2.901 10.811 1.00 96.88 69 LYS A CA 1
ATOM 525 C C . LYS A 1 69 ? -2.637 3.978 11.429 1.00 96.88 69 LYS A C 1
ATOM 527 O O . LYS A 1 69 ? -2.361 4.412 12.542 1.00 96.88 69 LYS A O 1
ATOM 532 N N . LEU A 1 70 ? -3.701 4.358 10.727 1.00 96.75 70 LEU A N 1
ATOM 533 C CA . LEU A 1 70 ? -4.712 5.300 11.186 1.00 96.75 70 LEU A CA 1
ATOM 534 C C . LEU A 1 70 ? -6.113 4.676 11.135 1.00 96.75 70 LEU A C 1
ATOM 536 O O . LEU A 1 70 ? -6.535 4.151 10.105 1.00 96.75 70 LEU A O 1
ATOM 540 N N . TRP A 1 71 ? -6.852 4.789 12.233 1.00 95.88 71 TRP A N 1
ATOM 541 C CA . TRP A 1 71 ? -8.273 4.460 12.321 1.00 95.88 71 TRP A CA 1
ATOM 542 C C . TRP A 1 71 ? -9.112 5.738 12.272 1.00 95.88 71 TRP A C 1
ATOM 544 O O . TRP A 1 71 ? -8.864 6.688 13.013 1.00 95.88 71 TRP A O 1
ATOM 554 N N . GLN A 1 72 ? -10.113 5.771 11.396 1.00 93.56 72 GLN A N 1
ATOM 555 C CA . GLN A 1 72 ? -11.041 6.889 11.242 1.00 93.56 72 GLN A CA 1
ATOM 556 C C . GLN A 1 72 ? -12.472 6.422 11.501 1.00 93.56 72 GLN A C 1
ATOM 558 O O . GLN A 1 72 ? -12.932 5.446 10.914 1.00 93.56 72 GLN A O 1
ATOM 563 N N . GLY A 1 73 ? -13.186 7.127 12.381 1.00 85.94 73 GLY A N 1
ATOM 564 C CA . GLY A 1 73 ? -14.562 6.783 12.760 1.00 85.94 73 GLY A CA 1
ATOM 565 C C . GLY A 1 73 ? -14.684 5.588 13.715 1.00 85.94 73 GLY A C 1
ATOM 566 O O . GLY A 1 73 ? -15.797 5.180 14.036 1.00 85.94 73 GLY A O 1
ATOM 567 N N . GLY A 1 74 ? -13.570 5.029 14.194 1.00 85.81 74 GLY A N 1
ATOM 568 C CA . GLY A 1 74 ? -13.534 3.905 15.129 1.00 85.81 74 GLY A CA 1
ATOM 569 C C . GLY A 1 74 ? -12.135 3.660 15.691 1.00 85.81 74 GLY A C 1
ATOM 570 O O . GLY A 1 74 ? -11.199 4.397 15.383 1.00 85.81 74 GLY A O 1
ATOM 571 N N . THR A 1 75 ? -12.007 2.624 16.514 1.00 85.50 75 THR A N 1
ATOM 572 C CA . THR A 1 75 ? -10.744 2.134 17.076 1.00 85.50 75 THR A CA 1
ATOM 573 C C . THR A 1 75 ? -10.746 0.612 17.018 1.00 85.50 75 THR A C 1
ATOM 575 O O . THR A 1 75 ? -11.771 -0.018 17.262 1.00 85.50 75 THR A O 1
ATOM 578 N N . GLU A 1 76 ? -9.596 0.018 16.719 1.00 83.88 76 GLU A N 1
ATOM 579 C CA . GLU A 1 76 ? -9.392 -1.430 16.793 1.00 83.88 76 GLU A CA 1
ATOM 580 C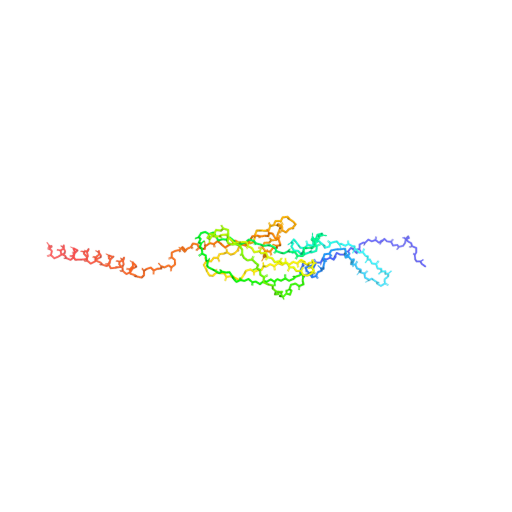 C . GLU A 1 76 ? -8.141 -1.743 17.605 1.00 83.88 76 GLU A C 1
ATOM 582 O O . GLU A 1 76 ? -7.271 -0.894 17.812 1.00 83.88 76 GLU A O 1
ATOM 587 N N . LYS A 1 77 ? -8.045 -2.988 18.075 1.00 82.06 77 LYS A N 1
ATOM 588 C CA . LYS A 1 77 ? -6.937 -3.445 18.932 1.00 82.06 77 LYS A CA 1
ATOM 589 C C . LYS A 1 77 ? -5.810 -4.128 18.163 1.00 82.06 77 LYS A C 1
ATOM 591 O O . LYS A 1 77 ? -4.707 -4.255 18.692 1.00 82.06 77 LYS A O 1
ATOM 596 N N . SER A 1 78 ? -6.053 -4.518 16.914 1.00 82.94 78 SER A N 1
ATOM 597 C CA . SER A 1 78 ? -5.075 -5.224 16.086 1.00 82.94 78 SER A CA 1
ATOM 598 C C . SER A 1 78 ? -5.207 -4.867 14.608 1.00 82.94 78 SER A C 1
ATOM 600 O O . SER A 1 78 ? -6.211 -4.304 14.181 1.00 82.94 78 SER A O 1
ATOM 602 N N . ILE A 1 79 ? -4.155 -5.169 13.856 1.00 88.62 79 ILE A N 1
ATOM 603 C CA . ILE A 1 79 ? -4.099 -5.094 12.399 1.00 88.62 79 ILE A CA 1
ATOM 604 C C . ILE A 1 79 ? -3.418 -6.373 11.919 1.00 88.62 79 ILE A C 1
ATOM 606 O O . ILE A 1 79 ? -2.425 -6.788 12.518 1.00 88.62 79 ILE A O 1
ATOM 610 N N . ASP A 1 80 ? -3.941 -6.968 10.854 1.00 92.62 80 ASP A N 1
ATOM 611 C CA . ASP A 1 80 ? -3.298 -8.069 10.142 1.00 92.62 80 ASP A CA 1
ATOM 612 C C . ASP A 1 80 ? -2.842 -7.557 8.772 1.00 92.62 80 ASP A C 1
ATOM 614 O O . ASP A 1 80 ? -3.592 -6.889 8.060 1.00 92.62 80 ASP A O 1
ATOM 618 N N . TRP A 1 81 ? -1.589 -7.810 8.426 1.00 94.38 81 TRP A N 1
ATOM 619 C CA . TRP A 1 81 ? -0.966 -7.289 7.219 1.00 94.38 81 TRP A CA 1
ATOM 620 C C . TRP A 1 81 ? 0.062 -8.275 6.677 1.00 94.38 81 TRP A C 1
ATOM 622 O O . TRP A 1 81 ? 0.543 -9.167 7.373 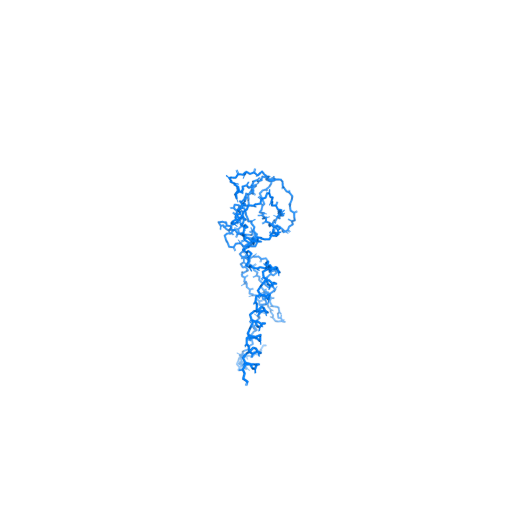1.00 94.38 81 TRP A O 1
ATOM 632 N N . THR A 1 82 ? 0.399 -8.118 5.404 1.00 94.75 82 THR A N 1
ATOM 633 C CA . THR A 1 82 ? 1.425 -8.910 4.728 1.00 94.75 82 THR A CA 1
ATOM 634 C C . THR A 1 82 ? 2.440 -7.966 4.107 1.00 94.75 82 THR A C 1
ATOM 636 O O . THR A 1 82 ? 2.072 -7.003 3.431 1.00 94.75 82 THR A O 1
ATOM 639 N N . LEU A 1 83 ? 3.714 -8.213 4.406 1.00 94.69 83 LEU A N 1
ATOM 640 C CA . LEU A 1 83 ? 4.845 -7.507 3.821 1.00 94.69 83 LEU A CA 1
ATOM 641 C C . LEU A 1 83 ? 5.272 -8.258 2.563 1.00 94.69 83 LEU A C 1
ATOM 643 O O . LEU A 1 83 ? 5.374 -9.483 2.576 1.00 94.69 83 LEU A O 1
ATOM 647 N N . TYR A 1 84 ? 5.550 -7.508 1.512 1.00 89.50 84 TYR A N 1
ATOM 648 C CA . TYR A 1 84 ? 6.029 -8.021 0.242 1.00 89.50 84 TYR A CA 1
ATOM 649 C C . TYR A 1 84 ? 7.339 -7.335 -0.134 1.00 89.50 84 TYR A C 1
ATOM 651 O O . TYR A 1 84 ? 7.582 -6.179 0.245 1.00 89.50 84 TYR A O 1
ATOM 659 N N . ASP A 1 85 ? 8.187 -8.058 -0.853 1.00 83.69 85 ASP A N 1
ATOM 660 C CA . ASP A 1 85 ? 9.391 -7.511 -1.467 1.00 83.69 85 ASP A CA 1
ATOM 661 C C . ASP A 1 85 ? 9.128 -6.936 -2.868 1.00 83.69 85 ASP A C 1
ATOM 663 O O . ASP A 1 85 ? 7.988 -6.800 -3.312 1.00 83.69 85 ASP A O 1
ATOM 667 N N . GLU A 1 86 ? 10.199 -6.527 -3.541 1.00 76.00 86 GLU A N 1
ATOM 668 C CA . GLU A 1 86 ? 10.154 -5.941 -4.882 1.00 76.00 86 GLU A CA 1
ATOM 669 C C . GLU A 1 86 ? 9.763 -6.931 -5.989 1.00 76.00 86 GLU A C 1
ATOM 671 O O . GLU A 1 86 ? 9.413 -6.500 -7.084 1.00 76.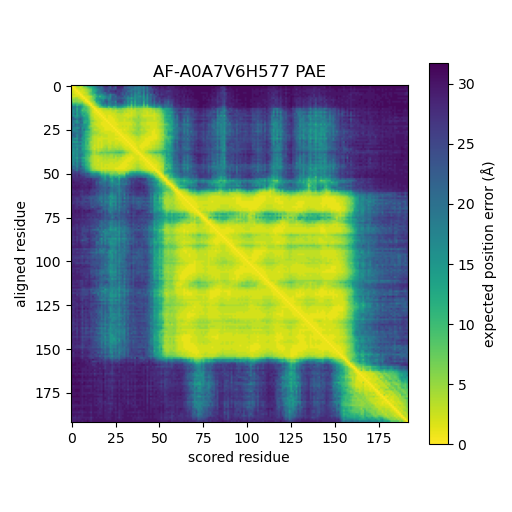00 86 GLU A O 1
ATOM 676 N N . MET A 1 87 ? 9.786 -8.237 -5.702 1.00 74.81 87 MET A N 1
ATOM 677 C CA . MET A 1 87 ? 9.390 -9.319 -6.609 1.00 74.81 87 MET A CA 1
ATOM 678 C C . MET A 1 87 ? 7.974 -9.841 -6.298 1.00 74.81 87 MET A C 1
ATOM 680 O O . MET A 1 87 ? 7.617 -10.951 -6.704 1.00 74.81 87 MET A O 1
ATOM 684 N N . ASP A 1 88 ? 7.191 -9.064 -5.539 1.00 79.44 88 ASP A N 1
ATOM 685 C CA . ASP A 1 88 ? 5.863 -9.408 -5.020 1.00 79.44 88 ASP A CA 1
ATOM 686 C C . ASP A 1 88 ? 5.845 -10.728 -4.208 1.00 79.44 88 ASP A C 1
ATOM 688 O O . ASP A 1 88 ? 4.800 -11.367 -4.051 1.00 79.44 88 ASP A O 1
ATOM 692 N N . GLN A 1 89 ? 6.988 -11.151 -3.652 1.00 79.50 89 GLN A N 1
ATOM 693 C CA . GLN A 1 89 ? 7.065 -12.318 -2.775 1.00 79.50 89 GLN A CA 1
ATOM 694 C C . GLN A 1 89 ? 6.791 -11.920 -1.330 1.00 79.50 89 GLN A C 1
ATOM 696 O O . GLN A 1 89 ? 7.141 -10.828 -0.877 1.00 79.50 89 GLN A O 1
ATOM 701 N N . VAL A 1 90 ? 6.168 -12.828 -0.577 1.00 85.88 90 VAL A N 1
ATOM 702 C CA . VAL A 1 90 ? 5.896 -12.601 0.845 1.00 85.88 90 VAL A CA 1
ATOM 703 C C . VAL A 1 90 ? 7.214 -12.549 1.612 1.00 85.88 90 VAL A C 1
ATOM 705 O O . VAL A 1 90 ? 7.993 -13.501 1.620 1.00 85.88 90 VAL A O 1
ATOM 708 N N . ALA A 1 91 ? 7.426 -11.443 2.315 1.00 87.94 91 ALA A N 1
ATOM 709 C CA . ALA A 1 91 ? 8.556 -11.238 3.200 1.00 87.94 91 ALA A CA 1
ATOM 710 C C . ALA A 1 91 ? 8.098 -11.274 4.663 1.00 87.94 91 ALA A C 1
ATOM 712 O O . ALA A 1 91 ? 7.020 -10.800 5.024 1.00 87.94 91 ALA A O 1
ATOM 713 N N . HIS A 1 92 ? 8.957 -11.789 5.540 1.00 88.38 92 HIS A N 1
ATOM 714 C CA . HIS A 1 92 ? 8.684 -11.855 6.972 1.00 88.38 92 HIS A CA 1
ATOM 715 C C . HIS A 1 92 ? 9.615 -10.921 7.737 1.00 88.38 92 HIS A C 1
ATOM 717 O O . HIS A 1 92 ? 10.839 -11.008 7.630 1.00 88.38 92 HIS A O 1
ATOM 723 N N . LYS A 1 93 ? 9.031 -10.024 8.535 1.00 92.94 93 LYS A N 1
ATOM 724 C CA . LYS A 1 93 ? 9.786 -9.149 9.428 1.00 92.94 93 LYS A CA 1
ATOM 725 C C . LYS A 1 93 ? 8.958 -8.755 10.642 1.00 92.94 93 LYS A C 1
ATOM 727 O O . LYS A 1 93 ? 7.760 -8.507 10.527 1.00 92.94 93 LYS A O 1
ATOM 732 N N . LEU A 1 94 ? 9.611 -8.672 11.798 1.00 93.44 94 LEU A N 1
ATOM 733 C CA . LEU A 1 94 ? 9.029 -8.064 12.988 1.00 93.44 94 LEU A CA 1
ATOM 734 C C . LEU A 1 94 ? 9.165 -6.545 12.902 1.00 93.44 94 LEU A C 1
ATOM 736 O O . LEU A 1 94 ? 10.240 -6.029 12.599 1.00 93.44 94 LEU A O 1
ATOM 740 N N . PHE A 1 95 ? 8.070 -5.850 13.191 1.00 95.62 95 PHE A N 1
ATOM 741 C CA . PHE A 1 95 ? 8.030 -4.396 13.250 1.00 95.62 95 PHE A CA 1
ATOM 742 C C . PHE A 1 95 ? 7.936 -3.928 14.692 1.00 95.62 95 PHE A C 1
ATOM 744 O O . PHE A 1 95 ? 7.092 -4.396 15.460 1.00 95.62 95 PHE A O 1
ATOM 751 N N . ASN A 1 96 ? 8.742 -2.929 15.025 1.00 96.62 96 ASN A N 1
ATOM 752 C CA . ASN A 1 96 ? 8.597 -2.183 16.258 1.00 96.62 96 ASN A CA 1
ATOM 753 C C . ASN A 1 96 ? 7.355 -1.299 16.146 1.00 96.62 96 ASN A C 1
ATOM 755 O O . ASN A 1 96 ? 7.275 -0.423 15.284 1.00 96.62 96 ASN A O 1
ATOM 759 N N . LYS A 1 97 ? 6.371 -1.544 17.014 1.00 95.56 97 LYS A N 1
ATOM 760 C CA . LYS A 1 97 ? 5.135 -0.762 17.094 1.00 95.56 97 LYS A CA 1
ATOM 761 C C . LYS A 1 97 ? 5.283 0.344 18.134 1.00 95.56 97 LYS A C 1
ATOM 763 O O . LYS A 1 97 ? 5.501 0.072 19.311 1.00 95.56 97 LYS A O 1
ATOM 768 N N . LYS A 1 98 ? 5.039 1.584 17.722 1.00 96.50 98 LYS A N 1
ATOM 769 C CA . LYS A 1 98 ? 4.886 2.749 18.594 1.00 96.50 98 LYS A CA 1
ATOM 770 C C . LYS A 1 98 ? 3.437 3.224 18.566 1.00 96.50 98 LYS A C 1
ATOM 772 O O . LYS A 1 98 ? 2.934 3.654 17.531 1.00 96.50 98 LYS A O 1
ATOM 777 N N . VAL A 1 99 ? 2.761 3.162 19.709 1.00 94.81 99 VAL A N 1
ATOM 778 C CA . VAL A 1 99 ? 1.408 3.713 19.861 1.00 94.81 99 VAL A CA 1
ATOM 779 C C . VAL A 1 99 ? 1.525 5.231 20.003 1.00 94.81 99 VAL A C 1
ATOM 781 O O . VAL A 1 99 ? 2.131 5.707 20.958 1.00 94.81 99 VAL A O 1
ATOM 784 N N . VAL A 1 100 ? 0.994 5.984 19.037 1.00 95.44 100 VAL A N 1
ATOM 785 C CA . VAL A 1 100 ? 0.970 7.457 19.074 1.00 95.44 100 VAL A CA 1
ATOM 786 C C . VAL A 1 100 ? -0.309 7.936 19.755 1.00 95.44 100 VAL A C 1
ATOM 788 O O . VAL A 1 100 ? -0.272 8.828 20.596 1.00 95.44 100 VAL A O 1
ATOM 791 N N . SER A 1 101 ? -1.436 7.306 19.429 1.00 94.38 101 SER A N 1
ATOM 792 C CA . SER A 1 101 ? -2.734 7.545 20.057 1.00 94.38 101 SER A CA 1
ATOM 793 C C . SER A 1 101 ? -3.592 6.271 20.025 1.00 94.38 101 SER A C 1
ATOM 795 O O . SER A 1 101 ? -3.155 5.214 19.563 1.00 94.38 101 SER A O 1
ATOM 797 N N . GLN A 1 102 ? -4.840 6.358 20.494 1.00 92.56 102 GLN A N 1
ATOM 798 C CA . GLN A 1 102 ? -5.804 5.256 20.380 1.00 92.56 102 GLN A CA 1
ATOM 799 C C . GLN A 1 102 ? -6.151 4.905 18.923 1.00 92.56 102 GLN A C 1
ATOM 801 O O . GLN A 1 102 ? -6.566 3.781 18.654 1.00 92.56 102 GLN A O 1
ATOM 806 N N . THR A 1 103 ? -5.974 5.842 17.988 1.00 94.38 103 THR A N 1
ATOM 807 C CA . THR A 1 103 ? -6.310 5.678 16.567 1.00 94.38 103 THR A CA 1
ATOM 808 C C . THR A 1 103 ? -5.089 5.663 15.653 1.00 94.38 103 THR A C 1
ATOM 810 O O . THR A 1 103 ? -5.231 5.287 14.493 1.00 94.38 103 THR A O 1
ATOM 813 N N . GLU A 1 104 ? -3.904 6.041 16.137 1.00 96.50 104 GLU A N 1
ATOM 814 C CA . 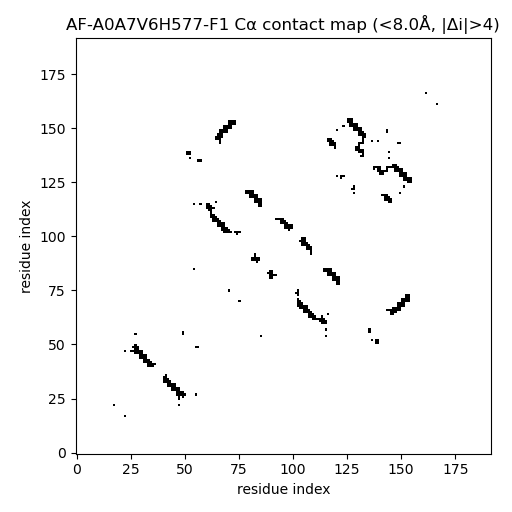GLU A 1 104 ? -2.690 6.156 15.326 1.00 96.50 104 GLU A CA 1
ATOM 815 C C . GLU A 1 104 ? -1.532 5.343 15.908 1.00 96.50 104 GLU A C 1
ATOM 817 O O . GLU A 1 104 ? -1.092 5.578 17.038 1.00 96.50 104 GLU A O 1
ATOM 822 N N . TRP A 1 105 ? -0.987 4.426 15.109 1.00 96.56 105 TRP A N 1
ATOM 823 C CA . TRP A 1 105 ? 0.197 3.637 15.449 1.00 96.56 105 TRP A CA 1
ATOM 824 C C . TRP A 1 105 ? 1.253 3.759 14.357 1.00 96.56 105 TRP A C 1
ATOM 826 O O . TRP A 1 105 ? 0.933 3.745 13.173 1.00 96.56 105 TRP A O 1
ATOM 836 N N . LYS A 1 106 ? 2.522 3.825 14.749 1.00 97.12 106 LYS A N 1
ATOM 837 C CA . LYS A 1 106 ? 3.666 3.844 13.835 1.00 97.12 106 LYS A CA 1
ATOM 838 C C . LYS A 1 106 ? 4.416 2.526 13.922 1.00 97.12 106 LYS A C 1
ATOM 840 O O . LYS A 1 106 ? 4.592 1.991 15.014 1.00 97.12 106 LYS A O 1
ATOM 845 N N . TYR A 1 107 ? 4.840 2.023 12.775 1.00 97.44 107 TYR A N 1
ATOM 846 C CA . TYR A 1 107 ? 5.578 0.778 12.635 1.00 97.44 107 TYR A CA 1
ATOM 847 C C . TYR A 1 107 ? 6.908 1.055 11.953 1.00 97.44 107 TYR A C 1
ATOM 849 O O . TYR A 1 107 ? 6.952 1.809 10.982 1.00 97.44 107 TYR A O 1
ATOM 857 N N . GLU A 1 108 ? 7.972 0.436 12.454 1.00 97.19 108 GLU A N 1
ATOM 858 C CA . GLU A 1 108 ? 9.324 0.574 11.916 1.00 97.19 108 GLU A CA 1
ATOM 859 C C . GLU A 1 108 ? 10.079 -0.758 11.979 1.00 97.19 108 GLU A C 1
ATOM 861 O O . GLU A 1 108 ? 9.966 -1.499 12.957 1.00 97.19 108 GLU A O 1
ATOM 866 N N . ALA A 1 109 ? 10.836 -1.072 10.930 1.00 96.25 109 ALA A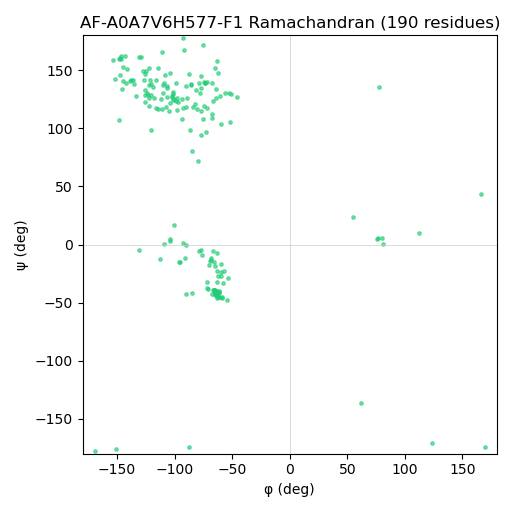 N 1
ATOM 867 C CA . ALA A 1 109 ? 11.734 -2.221 10.880 1.00 96.25 109 ALA A CA 1
ATOM 868 C C . ALA A 1 109 ? 12.996 -1.903 10.068 1.00 96.25 109 ALA A C 1
ATOM 870 O O . ALA A 1 109 ? 12.947 -1.111 9.126 1.00 96.25 109 ALA A O 1
ATOM 871 N N . TRP A 1 110 ? 14.093 -2.589 10.398 1.00 94.75 110 TRP A N 1
ATOM 872 C CA . TRP A 1 110 ? 15.389 -2.505 9.715 1.00 94.75 110 TRP A CA 1
ATOM 873 C C . TRP A 1 110 ? 15.759 -3.842 9.080 1.00 94.75 110 TRP A C 1
ATOM 875 O O . TRP A 1 110 ? 15.523 -4.898 9.665 1.00 94.75 110 TRP A O 1
ATOM 885 N N . PHE A 1 111 ? 16.360 -3.806 7.901 1.00 91.00 111 PHE A N 1
ATOM 886 C CA . PHE A 1 111 ? 16.700 -4.940 7.053 1.00 91.00 111 PHE A CA 1
ATOM 887 C C . PHE A 1 111 ? 18.201 -4.953 6.781 1.00 91.00 111 PHE A C 1
ATOM 889 O O . PHE A 1 111 ? 18.833 -3.907 6.712 1.00 91.00 111 PHE A O 1
ATOM 896 N N . ASP A 1 112 ? 18.757 -6.141 6.554 1.00 88.94 112 ASP A N 1
ATOM 897 C CA . ASP A 1 112 ? 20.201 -6.302 6.333 1.00 88.94 112 ASP A CA 1
ATOM 898 C C . ASP A 1 112 ? 20.662 -5.735 4.983 1.00 88.94 112 ASP A C 1
ATOM 900 O O . ASP A 1 112 ? 21.853 -5.534 4.756 1.00 88.94 112 ASP A O 1
ATOM 904 N N . LYS A 1 113 ? 19.718 -5.512 4.059 1.00 83.31 113 LYS A N 1
ATOM 905 C CA . LYS A 1 113 ? 19.975 -4.966 2.726 1.00 83.31 113 LYS A CA 1
ATOM 906 C C . LYS A 1 113 ? 18.903 -3.948 2.332 1.00 83.31 113 LYS A C 1
ATOM 908 O O . LYS A 1 113 ? 17.714 -4.206 2.573 1.00 83.31 113 LYS A O 1
ATOM 913 N N . PRO A 1 114 ? 19.296 -2.842 1.674 1.00 83.31 114 PRO A N 1
ATOM 914 C CA . PRO A 1 114 ? 18.354 -1.891 1.114 1.00 83.31 114 PRO A CA 1
ATOM 915 C C . PRO A 1 114 ? 17.603 -2.543 -0.042 1.00 83.31 114 PRO A C 1
ATOM 917 O O . PRO A 1 114 ? 18.188 -2.850 -1.075 1.00 83.31 114 PRO A O 1
ATOM 920 N N . VAL A 1 115 ? 16.307 -2.768 0.149 1.00 76.81 115 VAL A N 1
ATOM 921 C CA . VAL A 1 115 ? 15.421 -3.356 -0.865 1.00 76.81 115 VAL A CA 1
ATOM 922 C C . VAL A 1 115 ? 14.054 -2.707 -0.720 1.00 76.81 115 VAL A C 1
ATOM 924 O O . VAL A 1 115 ? 13.598 -2.440 0.401 1.00 76.81 115 VAL A O 1
ATOM 927 N N . SER A 1 116 ? 13.404 -2.437 -1.845 1.00 82.88 116 SER A N 1
ATOM 928 C CA . SER A 1 116 ? 12.087 -1.825 -1.824 1.00 82.88 116 SER A CA 1
ATOM 929 C C . SER A 1 116 ? 11.022 -2.831 -1.386 1.00 82.88 116 SER A C 1
ATOM 931 O O . SER A 1 116 ? 11.078 -4.013 -1.712 1.00 82.88 116 SER A O 1
ATOM 933 N N . ARG A 1 117 ? 10.079 -2.377 -0.560 1.00 88.56 117 ARG A N 1
ATOM 934 C CA . ARG A 1 117 ? 9.051 -3.224 0.057 1.00 88.56 117 ARG A CA 1
ATOM 935 C C . ARG A 1 117 ? 7.733 -2.488 0.143 1.00 88.56 117 ARG A C 1
ATOM 937 O O . ARG A 1 117 ? 7.696 -1.257 0.076 1.00 88.56 117 ARG A O 1
ATOM 944 N N . TYR A 1 118 ? 6.660 -3.240 0.331 1.00 92.69 118 TYR A N 1
ATOM 945 C CA . TYR A 1 118 ? 5.340 -2.687 0.592 1.00 92.69 118 TYR A CA 1
ATOM 946 C C . TYR A 1 118 ? 4.532 -3.574 1.527 1.00 92.69 118 TYR A C 1
ATOM 948 O O . TYR A 1 118 ? 4.799 -4.762 1.682 1.00 92.69 118 TYR A O 1
ATOM 956 N N . VAL A 1 119 ? 3.521 -2.979 2.146 1.00 95.75 119 VAL A N 1
ATOM 957 C CA . VAL A 1 119 ? 2.598 -3.652 3.053 1.00 95.75 119 VAL A CA 1
ATOM 958 C C . VAL A 1 119 ? 1.185 -3.569 2.492 1.00 95.75 119 VAL A C 1
ATOM 960 O O . VAL A 1 119 ? 0.739 -2.503 2.067 1.00 95.75 119 VAL A O 1
ATOM 963 N N . VAL A 1 120 ? 0.468 -4.688 2.538 1.00 95.19 120 VAL A N 1
ATOM 964 C CA . VAL A 1 120 ? -0.971 -4.753 2.261 1.00 95.19 120 VAL A CA 1
ATOM 965 C C . VAL A 1 120 ? -1.675 -5.230 3.522 1.00 95.19 120 VAL A C 1
ATOM 967 O O . VAL A 1 120 ? -1.309 -6.253 4.099 1.00 95.19 120 VAL A O 1
ATOM 970 N N . GLU A 1 121 ? -2.669 -4.475 3.975 1.00 95.75 121 GLU A N 1
ATOM 971 C CA . GLU A 1 121 ? -3.517 -4.868 5.097 1.00 95.75 121 GLU A CA 1
ATOM 972 C C . GLU A 1 121 ? -4.571 -5.874 4.633 1.00 95.75 121 GLU A C 1
ATOM 974 O O . GLU A 1 121 ? -5.169 -5.722 3.563 1.00 95.75 121 GLU A O 1
ATOM 979 N N . LYS A 1 122 ? -4.830 -6.893 5.454 1.00 93.56 122 LYS A N 1
ATOM 980 C CA . LYS A 1 122 ? -5.966 -7.782 5.223 1.00 93.56 122 LYS A CA 1
ATOM 981 C C . LYS A 1 122 ? -7.272 -7.041 5.531 1.00 93.56 122 LYS A C 1
ATOM 983 O O . LYS A 1 122 ? -7.330 -6.326 6.530 1.00 93.56 122 LYS A O 1
ATOM 988 N N . PRO A 1 123 ? -8.334 -7.220 4.727 1.00 91.50 123 PRO A N 1
ATOM 989 C CA . PRO A 1 123 ? -9.596 -6.522 4.944 1.00 91.50 123 PRO A CA 1
ATOM 990 C C . PRO A 1 123 ? -10.110 -6.664 6.381 1.00 91.50 123 PRO A C 1
ATOM 992 O O . PRO A 1 123 ? -10.217 -7.771 6.908 1.00 91.50 123 PRO A O 1
ATOM 995 N N . VAL A 1 124 ? -10.454 -5.535 7.003 1.00 91.38 124 VAL A N 1
ATOM 996 C CA . VAL A 1 124 ? -11.012 -5.494 8.359 1.00 91.38 124 VAL A CA 1
ATOM 997 C C . VAL A 1 124 ? -12.522 -5.309 8.267 1.00 91.38 124 VAL A C 1
ATOM 999 O O . VAL A 1 124 ? -13.006 -4.355 7.658 1.00 91.38 124 VAL A O 1
ATOM 1002 N N . ALA A 1 125 ? -13.282 -6.218 8.880 1.00 89.75 125 ALA A N 1
ATOM 1003 C CA . ALA A 1 125 ? -14.740 -6.181 8.847 1.00 89.75 125 ALA A CA 1
ATOM 1004 C C . ALA A 1 125 ? -15.287 -4.843 9.378 1.00 89.75 125 ALA A C 1
ATOM 1006 O O . ALA A 1 125 ? -14.908 -4.385 10.453 1.00 89.75 125 ALA A O 1
ATOM 1007 N N . GLY A 1 126 ? -16.192 -4.215 8.623 1.00 89.75 126 GLY A N 1
ATOM 1008 C CA . GLY A 1 126 ? -16.786 -2.924 8.989 1.00 89.75 126 GLY A CA 1
ATOM 1009 C C . GLY A 1 126 ? -15.916 -1.699 8.689 1.00 89.75 126 GLY A C 1
ATOM 1010 O O . GLY A 1 126 ? -16.313 -0.587 9.037 1.00 89.75 126 GLY A O 1
ATOM 1011 N N . TYR A 1 127 ? -14.769 -1.868 8.025 1.00 92.50 127 TYR A N 1
ATOM 1012 C CA . TYR A 1 127 ? -13.911 -0.768 7.591 1.00 92.50 127 TYR A CA 1
ATOM 1013 C C . TYR A 1 127 ? -13.579 -0.870 6.100 1.00 92.50 127 TYR A C 1
ATOM 1015 O O . TYR A 1 127 ? -13.458 -1.954 5.538 1.00 92.50 127 TYR A O 1
ATOM 1023 N N . SER A 1 128 ? -13.392 0.286 5.469 1.00 92.31 128 SER A N 1
ATOM 1024 C CA . SER A 1 128 ? -12.773 0.412 4.152 1.00 92.31 128 SER A CA 1
ATOM 1025 C C . SER A 1 128 ? -11.319 0.834 4.329 1.00 92.31 128 SER A C 1
ATOM 1027 O O . SER A 1 128 ? -11.047 1.871 4.940 1.00 92.31 128 SER A O 1
ATOM 1029 N N . THR A 1 129 ? -10.392 0.067 3.763 1.00 95.25 129 THR A N 1
ATOM 1030 C CA . THR A 1 129 ? -8.958 0.381 3.781 1.00 95.25 129 THR A CA 1
ATOM 1031 C C . THR A 1 129 ? -8.591 1.308 2.622 1.00 95.25 129 THR A C 1
ATOM 1033 O O . THR A 1 129 ? -9.057 1.134 1.497 1.00 95.25 129 THR A O 1
ATOM 1036 N N . ARG A 1 130 ? -7.745 2.303 2.890 1.00 95.62 130 ARG A N 1
ATOM 1037 C CA . ARG A 1 130 ? -7.136 3.193 1.896 1.00 95.62 130 ARG A CA 1
ATOM 1038 C C . ARG A 1 130 ? -5.660 3.381 2.213 1.00 95.62 130 ARG A C 1
ATOM 1040 O O . ARG A 1 130 ? -5.297 3.584 3.369 1.00 95.62 130 ARG A O 1
ATOM 1047 N N . TYR A 1 131 ? -4.831 3.423 1.179 1.00 96.56 131 TYR A N 1
ATOM 1048 C CA . TYR A 1 131 ? -3.412 3.733 1.302 1.00 96.56 131 TYR A CA 1
ATOM 1049 C C . TYR A 1 131 ? -3.142 5.181 0.894 1.00 96.56 131 TYR A C 1
ATOM 1051 O O . TYR A 1 131 ? -3.612 5.647 -0.143 1.00 96.56 131 TYR A O 1
ATOM 1059 N N . LYS A 1 132 ? -2.405 5.910 1.735 1.00 96.75 132 LYS A N 1
ATOM 1060 C CA . LYS A 1 132 ? -1.926 7.266 1.458 1.00 96.75 132 LYS A CA 1
ATOM 1061 C C . LYS A 1 132 ? -0.407 7.267 1.526 1.00 96.75 132 LYS A C 1
ATOM 1063 O O . LYS A 1 132 ? 0.170 7.341 2.608 1.00 96.75 132 LYS A O 1
ATOM 1068 N N . ASN A 1 133 ? 0.222 7.182 0.366 1.00 93.75 133 ASN A N 1
ATOM 1069 C CA . ASN A 1 133 ? 1.672 7.185 0.232 1.00 93.75 133 ASN A CA 1
ATOM 1070 C C . ASN A 1 133 ? 2.222 8.603 0.015 1.00 93.75 133 ASN A C 1
ATOM 1072 O O . ASN A 1 133 ? 1.471 9.550 -0.222 1.00 93.75 133 ASN A O 1
ATOM 1076 N N . VAL A 1 134 ? 3.542 8.753 0.133 1.00 89.19 134 VAL A N 1
ATOM 1077 C CA . VAL A 1 134 ? 4.250 10.040 0.052 1.00 89.19 134 VAL A CA 1
ATOM 1078 C C . VAL A 1 134 ? 5.445 9.959 -0.899 1.00 89.19 134 VAL A C 1
ATOM 1080 O O . VAL A 1 134 ? 5.939 8.872 -1.199 1.00 89.19 134 VAL A O 1
ATOM 1083 N N . GLY A 1 135 ? 5.929 11.117 -1.356 1.00 86.44 135 GLY A N 1
ATOM 1084 C CA . GLY A 1 135 ? 7.097 11.208 -2.236 1.00 86.44 135 GLY A CA 1
ATOM 1085 C C . GLY A 1 135 ? 6.880 10.489 -3.569 1.00 86.44 135 GLY A C 1
ATOM 1086 O O . GLY A 1 135 ? 5.801 10.586 -4.152 1.00 86.44 135 GLY A O 1
ATOM 1087 N N . VAL A 1 136 ? 7.890 9.733 -4.011 1.00 80.19 136 VAL A N 1
ATOM 1088 C CA . VAL A 1 136 ? 7.851 8.926 -5.249 1.00 80.19 136 VAL A CA 1
ATOM 1089 C C . VAL A 1 136 ? 6.699 7.911 -5.269 1.00 80.19 136 VAL A C 1
ATOM 1091 O O . VAL A 1 136 ? 6.208 7.536 -6.325 1.00 80.19 136 VAL A O 1
ATOM 1094 N N . TYR A 1 137 ? 6.189 7.524 -4.097 1.00 84.94 137 TYR A N 1
ATOM 1095 C CA . TYR A 1 137 ? 5.097 6.563 -3.968 1.00 84.94 137 TYR A CA 1
ATOM 1096 C C . TYR A 1 137 ? 3.700 7.201 -3.978 1.00 84.94 137 TYR A C 1
ATOM 1098 O O . TYR A 1 137 ? 2.714 6.483 -3.856 1.00 84.94 137 TYR A O 1
ATOM 1106 N N . ALA A 1 138 ? 3.562 8.528 -4.083 1.00 86.75 138 ALA A N 1
ATOM 1107 C CA . ALA A 1 138 ? 2.274 9.209 -3.887 1.00 86.75 138 ALA A CA 1
ATOM 1108 C C . ALA A 1 138 ? 1.160 8.768 -4.861 1.00 86.75 138 ALA A C 1
ATOM 1110 O O . ALA A 1 138 ? -0.016 8.832 -4.508 1.00 86.75 138 ALA A O 1
ATOM 1111 N N . GLY A 1 139 ? 1.517 8.299 -6.063 1.00 82.62 139 GLY A N 1
ATOM 1112 C CA . GLY A 1 139 ? 0.562 7.770 -7.048 1.00 82.62 139 GLY A CA 1
ATOM 1113 C C . GLY A 1 139 ? 0.040 6.359 -6.744 1.00 82.62 139 GLY A C 1
ATOM 1114 O O . GLY A 1 139 ? -0.886 5.894 -7.404 1.00 82.62 139 GLY A O 1
ATOM 1115 N N . ILE A 1 140 ? 0.615 5.677 -5.754 1.00 83.75 140 ILE A N 1
ATOM 1116 C CA . ILE A 1 140 ? 0.305 4.289 -5.406 1.00 83.75 140 ILE A CA 1
ATOM 1117 C C . ILE A 1 140 ? -0.840 4.265 -4.403 1.00 83.75 140 ILE A C 1
ATOM 1119 O O . ILE A 1 140 ? -0.761 4.905 -3.353 1.00 83.75 140 ILE A O 1
ATOM 1123 N N . THR A 1 141 ? -1.897 3.512 -4.707 1.00 91.00 141 THR A N 1
ATOM 1124 C CA . THR A 1 141 ? -3.140 3.513 -3.912 1.00 91.00 141 THR A CA 1
ATOM 1125 C C . THR A 1 141 ? -3.653 2.125 -3.540 1.00 91.00 141 THR A C 1
ATOM 1127 O O . THR A 1 141 ? -4.613 2.030 -2.781 1.00 91.00 141 THR A O 1
ATOM 1130 N N . ASP A 1 142 ? -3.015 1.061 -4.025 1.00 90.19 142 ASP A N 1
ATOM 1131 C CA . ASP A 1 142 ? -3.361 -0.346 -3.785 1.00 90.19 142 ASP A CA 1
ATOM 1132 C C . ASP A 1 142 ? -2.545 -0.989 -2.649 1.00 90.19 142 ASP A C 1
ATOM 1134 O O . ASP A 1 142 ? -2.916 -2.045 -2.138 1.00 90.19 142 ASP A O 1
ATOM 1138 N N . ARG A 1 143 ? -1.447 -0.348 -2.233 1.00 92.75 143 ARG A N 1
ATOM 1139 C CA . ARG A 1 143 ? -0.508 -0.839 -1.215 1.00 92.75 143 ARG A CA 1
ATOM 1140 C C . ARG A 1 143 ? 0.121 0.300 -0.418 1.00 92.75 143 ARG A C 1
ATOM 1142 O O . ARG A 1 143 ? 0.170 1.438 -0.882 1.00 92.75 143 ARG A O 1
ATOM 1149 N N . CYS A 1 144 ? 0.645 0.000 0.767 1.00 95.19 144 CYS A N 1
ATOM 1150 C CA . CYS A 1 144 ? 1.413 0.944 1.575 1.00 95.19 144 CYS A CA 1
ATOM 1151 C C . CYS A 1 144 ? 2.906 0.810 1.284 1.00 95.19 144 CYS A C 1
ATOM 1153 O O . CYS A 1 144 ? 3.504 -0.223 1.574 1.00 95.19 144 CYS A O 1
ATOM 1155 N N . CYS A 1 145 ? 3.524 1.861 0.770 1.00 92.75 145 CYS A N 1
ATOM 1156 C CA . CYS A 1 145 ? 4.965 1.928 0.556 1.00 92.75 145 CYS A CA 1
ATOM 1157 C C . CYS A 1 145 ? 5.665 2.568 1.760 1.00 92.75 145 CYS A C 1
ATOM 1159 O O . CYS A 1 145 ? 5.026 2.980 2.733 1.00 92.75 145 CYS A O 1
ATOM 1161 N N . ASN A 1 146 ? 6.995 2.640 1.702 1.00 92.56 146 ASN A N 1
ATOM 1162 C CA . ASN A 1 146 ? 7.799 3.152 2.806 1.00 92.56 146 ASN A CA 1
ATOM 1163 C C . ASN A 1 146 ? 7.443 4.616 3.126 1.00 92.56 146 ASN A C 1
ATOM 1165 O O . ASN A 1 146 ? 7.444 5.471 2.241 1.00 92.56 146 ASN A O 1
ATOM 1169 N N . GLY A 1 147 ? 7.148 4.894 4.394 1.00 93.50 147 GLY A N 1
ATOM 1170 C CA . GLY A 1 147 ? 6.670 6.182 4.897 1.00 93.50 147 GLY A CA 1
ATOM 1171 C C . GLY A 1 147 ? 5.171 6.431 4.690 1.00 93.50 147 GLY A C 1
ATOM 1172 O O . GLY A 1 147 ? 4.681 7.495 5.064 1.00 93.50 147 GLY A O 1
ATOM 1173 N N . GLY A 1 148 ? 4.441 5.486 4.092 1.00 96.19 148 GLY A N 1
ATOM 1174 C CA . GLY A 1 148 ? 3.014 5.609 3.813 1.00 96.19 148 GLY A CA 1
ATOM 1175 C C . GLY A 1 148 ? 2.116 5.433 5.039 1.00 96.19 148 GLY A C 1
ATOM 1176 O O . GLY A 1 148 ? 2.546 5.027 6.124 1.00 96.19 148 GLY A O 1
ATOM 1177 N N . THR A 1 149 ? 0.830 5.718 4.841 1.00 97.94 149 THR A N 1
ATOM 1178 C CA . THR A 1 149 ? -0.217 5.558 5.851 1.00 97.94 149 THR A CA 1
ATOM 1179 C C . THR A 1 149 ? -1.312 4.622 5.356 1.00 97.94 149 THR A C 1
ATOM 1181 O O . THR A 1 149 ? -1.931 4.862 4.319 1.00 97.94 149 THR A O 1
ATOM 1184 N N . ILE A 1 150 ? -1.607 3.598 6.149 1.00 97.81 150 ILE A N 1
ATOM 1185 C CA . ILE A 1 150 ? -2.767 2.722 6.007 1.00 97.81 150 ILE A CA 1
ATOM 1186 C C . ILE A 1 150 ? -3.918 3.319 6.816 1.00 97.81 150 ILE A C 1
ATOM 1188 O O . ILE A 1 150 ? -3.817 3.466 8.035 1.00 97.81 150 ILE A O 1
ATOM 1192 N N . ILE A 1 151 ? -5.015 3.663 6.151 1.00 97.00 151 ILE A N 1
ATOM 1193 C CA . ILE A 1 151 ? -6.174 4.327 6.747 1.00 97.00 151 ILE A CA 1
ATOM 1194 C C . ILE A 1 151 ? -7.364 3.373 6.689 1.00 97.00 151 ILE A C 1
ATOM 1196 O O . ILE A 1 151 ? -7.832 3.052 5.601 1.00 97.00 151 ILE A O 1
ATOM 1200 N N . ASN A 1 152 ? -7.887 2.965 7.846 1.00 96.50 152 ASN A N 1
ATOM 1201 C CA . ASN A 1 152 ? -9.173 2.271 7.921 1.00 96.50 152 ASN A CA 1
ATOM 1202 C C . ASN A 1 152 ? -10.271 3.259 8.278 1.00 96.50 152 ASN A C 1
ATOM 1204 O O . ASN A 1 152 ? -10.279 3.824 9.371 1.00 96.50 152 ASN A O 1
ATOM 1208 N N . HIS A 1 153 ? -11.207 3.442 7.355 1.00 93.94 153 HIS A N 1
ATOM 1209 C CA . HIS A 1 153 ? -12.378 4.281 7.541 1.00 93.94 153 HIS A CA 1
ATOM 1210 C C . HIS A 1 153 ? -13.583 3.418 7.906 1.00 93.94 153 HIS A C 1
ATOM 1212 O O . HIS A 1 153 ? -13.910 2.488 7.170 1.00 93.94 153 HIS A O 1
ATOM 1218 N N . LYS A 1 154 ? -14.230 3.698 9.041 1.00 92.44 154 LYS A N 1
ATOM 1219 C CA . LYS A 1 154 ? -15.390 2.926 9.494 1.00 92.44 154 LYS A CA 1
ATOM 1220 C C . LYS A 1 154 ? -16.538 3.093 8.508 1.00 92.44 154 LYS A C 1
ATOM 1222 O O . LYS A 1 154 ? -16.944 4.213 8.209 1.00 92.44 154 LYS A O 1
ATOM 1227 N N . ILE A 1 155 ? -17.063 1.977 8.022 1.00 87.62 155 ILE A N 1
ATOM 1228 C CA . ILE A 1 155 ? -18.224 1.975 7.142 1.00 87.62 155 ILE A CA 1
ATOM 1229 C C . ILE A 1 155 ? -19.445 2.285 8.019 1.00 87.62 155 ILE A C 1
ATOM 1231 O O . ILE A 1 155 ? -19.699 1.554 8.984 1.00 87.62 155 ILE A O 1
ATOM 1235 N N . PRO A 1 156 ? -20.180 3.381 7.755 1.00 80.50 156 PRO A N 1
ATOM 1236 C CA . PRO A 1 156 ? -21.380 3.689 8.514 1.00 80.50 156 PRO A CA 1
ATOM 1237 C C . PRO A 1 156 ? -22.418 2.589 8.282 1.00 80.50 156 PRO A C 1
ATOM 1239 O O . PRO A 1 156 ? -22.660 2.179 7.150 1.00 80.50 156 PRO A O 1
ATOM 1242 N N . GLN A 1 157 ? -23.046 2.111 9.354 1.00 69.94 157 GLN A N 1
ATOM 1243 C CA . GLN A 1 157 ? -24.167 1.181 9.245 1.00 69.94 157 GLN A CA 1
ATOM 1244 C C . GLN A 1 157 ? -25.411 1.972 8.837 1.00 69.94 157 GLN A C 1
ATOM 1246 O O . GLN A 1 157 ? -26.096 2.547 9.682 1.00 69.94 157 GLN A O 1
ATOM 1251 N N . THR A 1 158 ? -25.691 2.035 7.538 1.00 60.53 158 THR A N 1
ATOM 1252 C CA . THR A 1 158 ? -26.900 2.668 7.002 1.00 60.53 158 THR A CA 1
ATOM 1253 C C . THR A 1 158 ? -28.096 1.728 7.143 1.00 60.53 158 THR A C 1
ATOM 1255 O O . THR A 1 158 ? -28.577 1.177 6.167 1.00 60.53 158 THR A O 1
ATOM 1258 N N . GLY A 1 159 ? -28.584 1.532 8.370 1.00 55.97 159 GLY A N 1
ATOM 1259 C CA . GLY A 1 159 ? -29.941 1.014 8.599 1.00 55.97 159 GLY A CA 1
ATOM 1260 C C . GLY A 1 159 ? -30.193 -0.489 8.393 1.00 55.97 159 GLY A C 1
ATOM 1261 O O . GLY A 1 159 ? -31.332 -0.907 8.568 1.00 55.97 159 GLY A O 1
ATOM 1262 N N . ASP A 1 160 ? -29.182 -1.321 8.124 1.00 59.91 160 ASP A N 1
ATOM 1263 C CA . ASP A 1 160 ? -29.365 -2.771 7.868 1.00 59.91 160 ASP A CA 1
ATOM 1264 C C . ASP A 1 160 ? -29.847 -3.592 9.082 1.00 59.91 160 ASP A C 1
ATOM 1266 O O . ASP A 1 160 ? -30.159 -4.778 8.970 1.00 59.91 160 ASP A O 1
ATOM 1270 N N . LYS A 1 161 ? -29.948 -2.976 10.264 1.00 5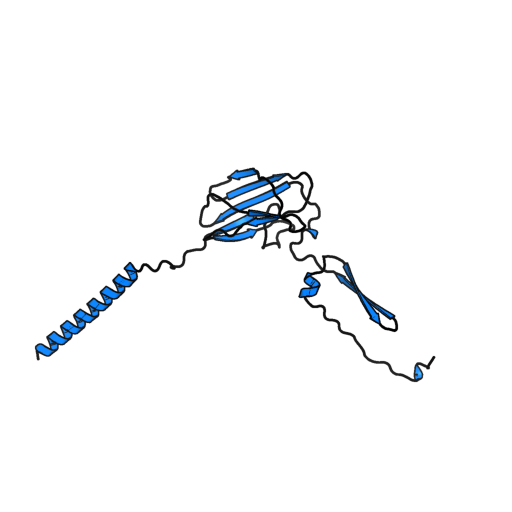7.00 161 LYS A N 1
ATOM 1271 C CA . LYS A 1 161 ? -30.683 -3.560 11.389 1.00 57.00 161 LYS A CA 1
ATOM 1272 C C . LYS A 1 161 ? -32.157 -3.203 11.241 1.00 57.00 161 LYS A C 1
ATOM 1274 O O . LYS A 1 161 ? -32.641 -2.275 11.884 1.00 57.00 161 LYS A O 1
ATOM 1279 N N . ALA A 1 162 ? -32.871 -3.947 10.401 1.00 57.84 162 ALA A N 1
ATOM 1280 C CA . ALA A 1 162 ? -34.325 -3.967 10.465 1.00 57.84 162 ALA A CA 1
ATOM 1281 C C . ALA A 1 162 ? -34.730 -4.469 11.860 1.00 57.84 162 ALA A C 1
ATOM 1283 O O . ALA A 1 162 ? -34.609 -5.656 12.161 1.00 57.84 162 ALA A O 1
ATOM 1284 N N . ASP A 1 163 ? -35.167 -3.564 12.735 1.00 64.56 163 ASP A N 1
ATOM 1285 C CA . ASP A 1 163 ? -35.729 -3.955 14.021 1.00 64.56 163 ASP A CA 1
ATOM 1286 C C . ASP A 1 163 ? -37.113 -4.565 13.763 1.00 64.56 163 ASP A C 1
ATOM 1288 O O . ASP A 1 163 ? -38.103 -3.865 13.544 1.00 64.56 163 ASP A O 1
ATOM 1292 N N . LEU A 1 164 ? -37.170 -5.897 13.701 1.00 65.75 164 LEU A N 1
ATOM 1293 C CA . LEU A 1 164 ? -38.401 -6.662 13.490 1.00 65.75 164 LEU A CA 1
ATOM 1294 C C . LEU A 1 164 ? -39.494 -6.283 14.503 1.00 65.75 164 LEU A C 1
ATOM 1296 O O . LEU A 1 164 ? -40.673 -6.340 14.156 1.00 65.75 164 LEU A O 1
ATOM 1300 N N . ALA A 1 165 ? -39.129 -5.844 15.715 1.00 71.81 165 ALA A N 1
ATOM 1301 C CA . ALA A 1 165 ? -40.089 -5.375 16.710 1.00 71.81 165 ALA A CA 1
ATOM 1302 C C . ALA A 1 165 ? -40.698 -4.016 16.328 1.00 71.81 165 ALA A C 1
ATOM 1304 O O . ALA A 1 165 ? -41.901 -3.816 16.500 1.00 71.81 165 ALA A O 1
ATOM 1305 N N . LEU A 1 166 ? -39.907 -3.109 15.744 1.00 74.50 166 LEU A N 1
ATOM 1306 C CA . LEU A 1 166 ? -40.393 -1.829 15.220 1.00 74.50 166 LEU A CA 1
ATOM 1307 C C . LEU A 1 166 ? -41.382 -2.042 14.064 1.00 74.50 166 LEU A C 1
ATOM 1309 O O . LEU A 1 166 ? -42.461 -1.447 14.046 1.00 74.50 166 LEU A O 1
ATOM 1313 N N . TRP A 1 167 ? -41.043 -2.929 13.126 1.00 72.12 167 TRP A N 1
ATOM 1314 C CA . TRP A 1 167 ? -41.925 -3.275 12.008 1.00 72.12 167 TRP A CA 1
ATOM 1315 C C . TRP A 1 167 ? -43.206 -3.972 12.479 1.00 72.12 167 TRP A C 1
ATOM 1317 O O . TRP A 1 167 ? -44.295 -3.617 12.025 1.00 72.12 167 TRP A O 1
ATOM 1327 N N . ALA A 1 168 ? -43.109 -4.898 13.437 1.00 77.56 168 ALA A N 1
ATOM 1328 C CA . ALA A 1 168 ? -44.278 -5.531 14.045 1.00 77.56 168 ALA A CA 1
ATOM 1329 C C . ALA A 1 168 ? -45.179 -4.511 14.769 1.00 77.56 168 ALA A C 1
ATOM 1331 O O . ALA A 1 168 ? -46.403 -4.570 14.642 1.00 77.56 168 ALA A O 1
ATOM 1332 N N . GLY A 1 169 ? -44.590 -3.537 15.469 1.00 77.56 169 GLY A N 1
ATOM 1333 C CA . GLY A 1 169 ? -45.320 -2.450 16.125 1.00 77.56 169 GLY A CA 1
ATOM 1334 C C . GLY A 1 169 ? -46.103 -1.572 15.143 1.00 77.56 169 GLY A C 1
ATOM 1335 O O . GLY A 1 169 ? -47.285 -1.306 15.361 1.00 77.56 169 GLY A O 1
ATOM 1336 N N . LEU A 1 170 ? -45.486 -1.175 14.024 1.00 80.44 170 LEU A N 1
ATOM 1337 C CA . LEU A 1 170 ? -46.151 -0.402 12.964 1.00 80.44 170 LEU A CA 1
ATOM 1338 C C . LEU A 1 170 ? -47.327 -1.163 12.332 1.00 80.44 170 LEU A C 1
ATOM 1340 O O . LEU A 1 170 ? -48.390 -0.581 12.108 1.00 80.44 170 LEU A O 1
ATOM 1344 N N . VAL A 1 171 ? -47.173 -2.469 12.095 1.00 83.88 171 VAL A N 1
ATOM 1345 C CA . VAL A 1 171 ? -48.251 -3.320 11.562 1.00 83.88 171 VAL A CA 1
ATOM 1346 C C . VAL A 1 171 ? -49.430 -3.395 12.538 1.00 83.88 171 VAL A C 1
ATOM 1348 O O . VAL A 1 171 ? -50.583 -3.240 12.127 1.00 83.88 171 VAL A O 1
ATOM 1351 N N . LEU A 1 172 ? -49.164 -3.568 13.835 1.00 77.06 172 LEU A N 1
ATOM 1352 C CA . LEU A 1 172 ? -50.208 -3.640 14.863 1.00 77.06 172 LEU A CA 1
ATOM 1353 C C . LEU A 1 172 ? -51.012 -2.337 14.977 1.00 77.06 172 LEU A C 1
ATOM 1355 O O . LEU A 1 172 ? -52.240 -2.392 15.096 1.00 77.06 172 LEU A O 1
ATOM 1359 N N . LEU A 1 173 ? -50.348 -1.179 14.881 1.00 77.56 173 LEU A N 1
ATOM 1360 C CA . LEU A 1 173 ? -51.003 0.136 14.897 1.00 77.56 173 LEU A CA 1
ATOM 1361 C C . LEU A 1 173 ? -51.905 0.355 13.671 1.00 77.56 173 LEU A C 1
ATOM 1363 O O . LEU A 1 173 ? -53.017 0.873 13.796 1.00 77.56 173 LEU A O 1
ATOM 1367 N N . GLY A 1 174 ? -51.473 -0.093 12.488 1.00 75.69 174 GLY A N 1
ATOM 1368 C CA . GLY A 1 174 ? -52.295 -0.038 11.275 1.00 75.69 174 GLY A CA 1
ATOM 1369 C C . GLY A 1 174 ? -53.567 -0.888 11.380 1.00 75.69 174 GLY A C 1
ATOM 1370 O O . GLY A 1 174 ? -54.663 -0.421 11.060 1.00 75.69 174 GLY A O 1
ATOM 1371 N N . ILE A 1 175 ? -53.448 -2.118 11.895 1.00 77.44 175 ILE A N 1
ATOM 1372 C CA . ILE A 1 175 ? -54.585 -3.041 12.059 1.00 77.44 175 ILE A CA 1
ATOM 1373 C C . ILE A 1 175 ? -55.604 -2.495 13.071 1.00 77.44 175 ILE A C 1
ATOM 1375 O O . ILE A 1 175 ? -56.813 -2.589 12.841 1.00 77.44 175 ILE A O 1
ATOM 1379 N N . THR A 1 176 ? -55.145 -1.877 14.164 1.00 75.25 176 THR A N 1
ATOM 1380 C CA . THR A 1 176 ? -56.053 -1.270 15.154 1.00 75.25 176 THR A CA 1
ATOM 1381 C C . THR A 1 176 ? -56.838 -0.100 14.566 1.00 75.25 176 THR A C 1
ATOM 1383 O O . THR A 1 176 ? -58.051 -0.024 14.770 1.00 75.25 176 THR A O 1
ATOM 1386 N N . GLY A 1 177 ? -56.191 0.768 13.781 1.00 76.00 177 GLY A N 1
ATOM 1387 C CA . GLY A 1 177 ? -56.863 1.885 13.108 1.00 76.00 177 GLY A CA 1
ATOM 1388 C C . GLY A 1 177 ? -57.984 1.430 12.165 1.00 76.00 177 GLY A C 1
ATOM 1389 O O . GLY A 1 177 ? -59.104 1.945 12.232 1.00 76.00 177 GLY A O 1
ATOM 1390 N N . ILE A 1 178 ? -57.722 0.407 11.345 1.00 79.62 178 ILE A N 1
ATOM 1391 C CA . ILE A 1 178 ? -58.718 -0.176 10.427 1.00 79.62 178 ILE A CA 1
ATOM 1392 C C . ILE A 1 178 ? -59.875 -0.819 11.210 1.00 79.62 178 ILE A C 1
ATOM 1394 O O . ILE A 1 178 ? -61.044 -0.620 10.872 1.00 79.62 178 ILE A O 1
ATOM 1398 N N . GLY A 1 179 ? -59.577 -1.542 12.293 1.00 73.75 179 GLY A N 1
ATOM 1399 C CA . GLY A 1 179 ? -60.594 -2.165 13.143 1.00 73.75 179 GLY A CA 1
ATOM 1400 C C . GLY A 1 179 ? -61.550 -1.155 13.788 1.00 73.75 179 GLY A C 1
ATOM 1401 O O . GLY A 1 179 ? -62.765 -1.368 13.795 1.00 73.75 179 GLY A O 1
ATOM 1402 N N . ILE A 1 180 ? -61.027 -0.027 14.279 1.00 78.69 180 ILE A N 1
ATOM 1403 C CA . ILE A 1 180 ? -61.837 1.056 14.861 1.00 78.69 180 ILE A CA 1
ATOM 1404 C C . ILE A 1 180 ? -62.748 1.686 13.798 1.00 78.69 180 ILE A C 1
ATOM 1406 O O . ILE A 1 180 ? -63.937 1.889 14.060 1.00 78.69 180 ILE A O 1
ATOM 1410 N N . ALA A 1 181 ? -62.231 1.943 12.592 1.00 76.06 181 ALA A N 1
ATOM 1411 C CA . ALA A 1 181 ? -63.013 2.506 11.492 1.00 76.06 181 ALA A CA 1
ATOM 1412 C C . ALA A 1 181 ? -64.179 1.587 11.079 1.00 76.06 181 ALA A C 1
ATOM 1414 O O . ALA A 1 181 ? -65.323 2.039 10.979 1.00 76.06 181 ALA A O 1
ATOM 1415 N N . LEU A 1 182 ? -63.923 0.282 10.938 1.00 76.88 182 LEU A N 1
ATOM 1416 C CA . LEU A 1 182 ? -64.950 -0.709 10.595 1.00 76.88 182 LEU A CA 1
ATOM 1417 C C . LEU A 1 182 ? -66.010 -0.864 11.697 1.00 76.88 182 LEU A C 1
ATOM 1419 O O . LEU A 1 182 ? -67.203 -0.986 11.404 1.00 76.88 182 LEU A O 1
ATOM 1423 N N . MET A 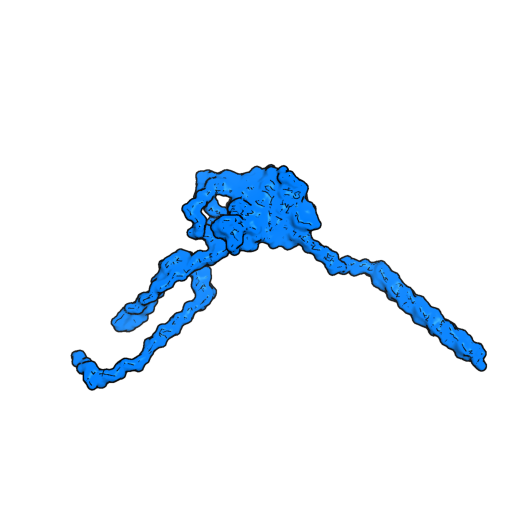1 183 ? -65.610 -0.829 12.973 1.00 75.06 183 MET A N 1
ATOM 1424 C CA . MET A 1 183 ? -66.554 -0.856 14.097 1.00 75.06 183 MET A CA 1
ATOM 1425 C C . MET A 1 183 ? -67.420 0.409 14.157 1.00 75.06 183 MET A C 1
ATOM 1427 O O . MET A 1 183 ? -68.622 0.316 14.422 1.00 75.06 183 MET A O 1
ATOM 1431 N N . ALA A 1 184 ? -66.845 1.581 13.881 1.00 75.38 184 ALA A N 1
ATOM 1432 C CA . ALA A 1 184 ? -67.588 2.835 13.806 1.00 75.38 184 ALA A CA 1
ATOM 1433 C C . ALA A 1 184 ? -68.601 2.833 12.646 1.00 75.38 184 ALA A C 1
ATOM 1435 O O . ALA A 1 184 ? -69.736 3.282 12.820 1.00 75.38 184 ALA A O 1
ATOM 1436 N N . GLU A 1 185 ? -68.233 2.279 11.487 1.00 71.88 185 GLU A N 1
ATOM 1437 C CA . GLU A 1 185 ? -69.135 2.158 10.338 1.00 71.88 185 GLU A CA 1
ATOM 1438 C C . GLU A 1 185 ? -70.286 1.175 10.603 1.00 71.88 185 GLU A C 1
ATOM 1440 O O . GLU A 1 185 ? -71.446 1.496 10.331 1.00 71.88 185 GLU A O 1
ATOM 1445 N N . ARG A 1 186 ? -70.005 0.015 11.218 1.00 71.94 186 ARG A N 1
ATOM 1446 C CA . ARG A 1 186 ? -71.047 -0.941 11.639 1.00 71.94 186 ARG A CA 1
ATOM 1447 C C . ARG A 1 186 ? -72.035 -0.310 12.619 1.00 71.94 186 ARG A C 1
ATOM 1449 O O . ARG A 1 186 ? -73.237 -0.427 12.409 1.00 71.94 186 ARG A O 1
ATOM 1456 N N . ARG A 1 187 ? -71.546 0.430 13.626 1.00 69.31 187 ARG A N 1
ATOM 1457 C CA . ARG A 1 187 ? -72.400 1.140 14.599 1.00 69.31 187 ARG A CA 1
ATOM 1458 C C . ARG A 1 187 ? -73.274 2.224 13.959 1.00 69.31 187 ARG A C 1
ATOM 1460 O O . ARG A 1 187 ? -74.379 2.462 14.443 1.00 69.31 187 ARG A O 1
ATOM 1467 N N . ARG A 1 188 ? -72.803 2.884 12.891 1.00 67.06 188 ARG A N 1
ATOM 1468 C CA . ARG A 1 188 ? -73.607 3.855 12.122 1.00 67.06 188 ARG A CA 1
ATOM 1469 C C . ARG A 1 188 ? -74.710 3.177 11.311 1.00 67.06 188 ARG A C 1
ATOM 1471 O O . ARG A 1 188 ? -75.803 3.724 11.244 1.00 67.06 188 ARG A O 1
ATOM 1478 N N . LYS A 1 189 ? -74.447 2.002 10.726 1.00 65.69 189 LYS A N 1
ATOM 1479 C CA . LYS A 1 189 ? -75.447 1.243 9.953 1.00 65.69 189 LYS A CA 1
ATOM 1480 C C . LYS A 1 189 ? -76.530 0.613 10.833 1.00 65.69 189 LYS A C 1
ATOM 1482 O O . LYS A 1 189 ? -77.667 0.564 10.404 1.00 65.69 189 LYS A O 1
ATOM 1487 N N . THR A 1 190 ? -76.216 0.212 12.067 1.00 60.78 190 THR A N 1
ATOM 1488 C CA . THR A 1 190 ? -77.207 -0.312 13.033 1.00 60.78 190 THR A CA 1
ATOM 1489 C C . THR A 1 190 ? -78.046 0.765 13.735 1.00 60.78 190 THR A C 1
ATOM 1491 O O . THR A 1 190 ? -78.915 0.431 14.530 1.00 60.78 190 THR A O 1
ATOM 1494 N N . ARG A 1 191 ? -77.746 2.055 13.523 1.00 53.59 191 ARG A N 1
ATOM 1495 C CA . ARG A 1 191 ? -78.469 3.203 14.107 1.00 53.59 191 ARG A CA 1
ATOM 1496 C C . ARG A 1 191 ? -79.401 3.916 13.110 1.00 53.59 191 ARG A C 1
ATOM 1498 O O . ARG A 1 191 ? -79.974 4.939 13.474 1.00 53.59 191 ARG A O 1
ATOM 1505 N N . LYS A 1 192 ? -79.514 3.413 11.880 1.00 46.22 192 LYS A N 1
ATOM 1506 C CA . LYS A 1 192 ? -80.546 3.781 10.902 1.00 46.22 192 LYS A CA 1
ATOM 1507 C C . LYS A 1 192 ? -81.572 2.662 10.835 1.00 46.22 192 LYS A C 1
ATOM 1509 O O . LYS A 1 192 ? -82.742 2.998 10.577 1.00 46.22 192 LYS A O 1
#

Secondary structure (DSSP, 8-state):
---GGG-------------HHHHTTSPSEEEEEEEEETTEEEEEEEEEPPPTT-GGG-SS--SEEEEEEEEESS--S---EEEE-TTS-EE----EEEE-SSSEEEEEEE-SS----EEEEPPPTTEEEEEE--GGGTT--SSEETTEEEEEEEPP--S----HHHHHHHHHHHHHHHHHHHHHHHHHHTT-